Protein AF-A0A519WHY5-F1 (afdb_monomer)

Solvent-accessible surface area (backbone atoms only — not comparable to full-atom values): 8243 Å² total; per-residue (Å²): 132,72,68,84,43,90,42,77,44,45,18,68,59,52,43,53,38,46,75,75,50,40,68,49,65,44,31,28,33,46,56,70,30,66,55,61,67,78,38,79,37,83,49,52,43,45,39,31,35,27,38,35,48,26,42,37,26,44,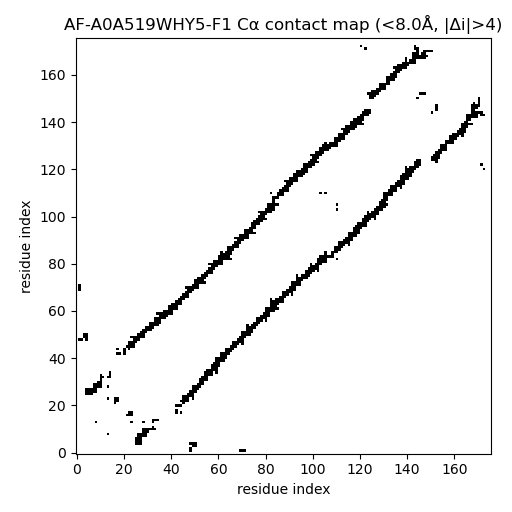39,24,35,27,64,25,38,36,37,42,31,36,26,40,30,51,29,45,37,34,33,42,20,30,26,42,32,9,35,40,41,31,50,28,38,31,64,34,57,34,38,32,30,49,14,36,49,11,50,89,26,46,36,36,40,30,50,27,39,32,59,23,39,38,42,36,52,50,17,36,33,54,17,52,42,38,40,34,46,27,38,24,72,61,14,23,34,76,64,20,87,84,50,62,57,46,63,75,45,80,75,46,74,44,77,59,44,63,52,42,51,39,78,63,80,83,84,125

Nearest PDB structures (foldseek):
  7o7a-assembly1_B  TM=3.658E-01  e=1.143E+00  Pseudopedobacter saltans DSM 12145
  8jle-assembly1_A  TM=3.748E-01  e=1.403E+00  Homo sapiens
  7bz0-assembly1_A  TM=3.668E-01  e=7.610E+00  Vibrio splendidus
  1kcd-assembly1_A  TM=1.705E-01  e=3.714E+00  Chondrostereum purpureum

Radius of gyration: 15.2 Å; Cα contacts (8 Å, |Δi|>4): 563; chains: 1; bounding box: 32×34×44 Å

Mean predicted aligned error: 3.75 Å

pLDDT: mean 94.07, std 9.13, range [39.09, 98.88]

Secondary structure (DSSP, 8-state):
-PPPPSEEEEHHHHHHHHHTT--EESEEEEEEEE---SSEE-S-EEEES-EEEEEE--S-EESS-EEEES-EESSEE-TT-B-TT-EEEES-EE-S-EE-TT-B--TTSPEEEES-EESS-EE-TT-EE-S-EEEES-EETT-BSTT-SSS--EESS--EEES-BS-S--SS----

Structure (mmCIF, N/CA/C/O backbone):
data_AF-A0A519WHY5-F1
#
_entry.id   AF-A0A519WHY5-F1
#
loop_
_atom_site.group_PDB
_atom_site.id
_atom_site.type_symbol
_atom_site.label_atom_id
_atom_site.label_alt_id
_atom_site.label_comp_id
_atom_site.label_asym_id
_atom_site.label_entity_id
_atom_site.label_seq_id
_atom_site.pdbx_PDB_ins_code
_atom_site.Cartn_x
_atom_site.Cartn_y
_atom_site.Cartn_z
_atom_site.occupancy
_atom_site.B_iso_or_equiv
_atom_site.auth_seq_id
_atom_site.auth_comp_id
_atom_site.auth_asym_id
_atom_site.auth_atom_id
_atom_site.pdbx_PDB_model_num
ATOM 1 N N . MET A 1 1 ? 4.937 -14.770 11.404 1.00 55.16 1 MET A N 1
ATOM 2 C CA . MET A 1 1 ? 3.585 -15.183 11.840 1.00 55.16 1 MET A CA 1
ATOM 3 C C . MET A 1 1 ? 2.870 -13.942 12.322 1.00 55.16 1 MET A C 1
ATOM 5 O O . MET A 1 1 ? 3.418 -13.269 13.186 1.00 55.16 1 MET A O 1
ATOM 9 N N . ILE A 1 2 ? 1.707 -13.634 11.752 1.00 70.81 2 ILE A N 1
ATOM 10 C CA . ILE A 1 2 ? 0.851 -12.538 12.223 1.00 70.81 2 ILE A CA 1
ATOM 11 C C . ILE A 1 2 ? 0.221 -12.981 13.548 1.00 70.81 2 ILE A C 1
ATOM 13 O O . ILE A 1 2 ? -0.329 -14.080 13.636 1.00 70.81 2 ILE A O 1
ATOM 17 N N . SER A 1 3 ? 0.362 -12.170 14.596 1.00 78.06 3 SER A N 1
ATOM 18 C CA . SER A 1 3 ? -0.284 -12.418 15.886 1.00 78.06 3 SER A CA 1
ATOM 19 C C . SER A 1 3 ? -1.797 -12.264 15.753 1.00 78.06 3 SER A C 1
ATOM 21 O O . SER A 1 3 ? -2.262 -11.318 15.125 1.00 78.06 3 SER A O 1
ATOM 23 N N . ASN A 1 4 ? -2.569 -13.166 16.362 1.00 80.88 4 ASN A N 1
ATOM 24 C CA . ASN A 1 4 ? -4.023 -13.035 16.388 1.00 80.88 4 ASN A CA 1
ATOM 25 C C . ASN A 1 4 ? -4.412 -11.917 17.378 1.00 80.88 4 ASN A C 1
ATOM 27 O O . ASN A 1 4 ? -4.055 -12.037 18.549 1.00 80.88 4 ASN A O 1
ATOM 31 N N . PRO A 1 5 ? -5.099 -10.846 16.949 1.00 86.25 5 PRO A N 1
ATOM 32 C CA . PRO A 1 5 ? -5.500 -9.769 17.843 1.00 86.25 5 PRO A CA 1
ATOM 33 C C . PRO A 1 5 ? -6.603 -10.213 18.809 1.00 86.25 5 PRO A C 1
ATOM 35 O O . PRO A 1 5 ? -7.550 -10.889 18.401 1.00 86.25 5 PRO A O 1
ATOM 38 N N . ASP A 1 6 ? -6.516 -9.775 20.066 1.00 86.12 6 ASP A N 1
ATOM 39 C CA . ASP A 1 6 ? -7.491 -10.115 21.114 1.00 86.12 6 ASP A CA 1
ATOM 40 C C . ASP A 1 6 ? -8.708 -9.174 21.143 1.00 86.12 6 ASP A C 1
ATOM 42 O O . ASP A 1 6 ? -9.743 -9.503 21.725 1.00 86.12 6 ASP A O 1
ATOM 46 N N . ILE A 1 7 ? -8.602 -7.993 20.525 1.00 96.25 7 ILE A N 1
ATOM 47 C CA . ILE A 1 7 ? -9.649 -6.967 20.543 1.00 96.25 7 ILE A CA 1
ATOM 48 C C . ILE A 1 7 ? -10.311 -6.903 19.174 1.00 96.25 7 ILE A C 1
ATOM 50 O O . ILE A 1 7 ? -9.646 -6.681 18.165 1.00 96.25 7 ILE A O 1
ATOM 54 N N . THR A 1 8 ? -11.632 -7.068 19.147 1.00 98.00 8 THR A N 1
ATOM 55 C CA . THR A 1 8 ? -12.440 -6.907 17.934 1.00 98.00 8 THR A CA 1
ATOM 56 C C . THR A 1 8 ? -13.172 -5.572 17.970 1.00 98.00 8 THR A C 1
ATOM 58 O O . THR A 1 8 ? -13.809 -5.251 18.974 1.00 98.00 8 THR A O 1
ATOM 61 N N . ILE A 1 9 ? -13.078 -4.804 16.887 1.00 98.50 9 ILE A N 1
ATOM 62 C CA . ILE A 1 9 ? -13.800 -3.546 16.684 1.00 98.50 9 ILE A CA 1
ATOM 63 C C . ILE A 1 9 ? -14.516 -3.566 15.336 1.00 98.50 9 ILE A C 1
ATOM 65 O O . ILE A 1 9 ? -14.131 -4.275 14.407 1.00 98.50 9 ILE A O 1
ATOM 69 N N . THR A 1 10 ? -15.559 -2.756 15.223 1.00 98.56 10 THR A N 1
ATOM 70 C CA . THR A 1 10 ? -16.237 -2.526 13.944 1.00 98.56 10 THR A CA 1
ATOM 71 C C . THR A 1 10 ? -15.420 -1.586 13.058 1.00 98.56 10 THR A C 1
ATOM 73 O O . THR A 1 10 ? -14.672 -0.740 13.553 1.00 98.56 10 THR A O 1
ATOM 76 N N . ALA A 1 11 ? -15.624 -1.667 11.745 1.00 98.25 11 ALA A N 1
ATOM 77 C CA . ALA A 1 11 ? -15.071 -0.711 10.790 1.00 98.25 11 ALA A CA 1
ATOM 78 C C . ALA A 1 11 ? -15.424 0.751 11.121 1.00 98.25 11 ALA A C 1
ATOM 80 O O . ALA A 1 11 ? -14.589 1.632 10.945 1.00 98.25 11 ALA A O 1
ATOM 81 N N . TYR A 1 12 ? -16.618 1.006 11.669 1.00 97.81 12 TYR A N 1
ATOM 82 C CA . TYR A 1 12 ? -17.022 2.342 12.120 1.00 97.81 12 TYR A CA 1
ATOM 83 C C . TYR A 1 12 ? -16.100 2.872 13.229 1.00 97.81 12 TYR A C 1
ATOM 85 O O . TYR A 1 12 ? -15.555 3.963 13.111 1.00 97.81 12 TYR A O 1
ATOM 93 N N . GLN A 1 13 ? -15.850 2.069 14.268 1.00 98.50 13 GLN A N 1
ATOM 94 C CA . GLN A 1 13 ? -14.934 2.443 15.353 1.00 98.50 13 GLN A CA 1
ATOM 95 C C . GLN A 1 13 ? -13.495 2.606 14.850 1.00 98.50 13 GLN A C 1
ATOM 97 O O . GLN A 1 13 ? -12.787 3.517 15.270 1.00 98.50 13 GLN A O 1
ATOM 102 N N . ALA A 1 14 ? -13.057 1.736 13.935 1.00 98.50 14 ALA A N 1
ATOM 103 C CA . ALA A 1 14 ? -11.742 1.856 13.317 1.00 98.50 14 ALA A CA 1
ATOM 104 C C . ALA A 1 14 ? -11.605 3.165 12.519 1.00 98.50 14 ALA A C 1
ATOM 106 O O . ALA A 1 14 ? -10.573 3.833 12.592 1.00 98.50 14 ALA A O 1
ATOM 107 N N . LYS A 1 15 ? -12.659 3.560 11.799 1.00 97.38 15 LYS A N 1
ATOM 108 C CA . LYS A 1 15 ? -12.709 4.818 11.056 1.00 97.38 15 LYS A CA 1
ATOM 109 C C . LYS A 1 15 ? -12.667 6.030 11.984 1.00 97.38 15 LYS A C 1
ATOM 111 O O . LYS A 1 15 ? -11.891 6.934 11.704 1.00 97.38 15 LYS A O 1
ATOM 116 N N . GLU A 1 16 ? -13.406 6.023 13.097 1.00 97.75 16 GLU A N 1
ATOM 117 C CA . GLU A 1 16 ? -13.336 7.093 14.108 1.00 97.75 16 GLU A CA 1
ATOM 118 C C . GLU A 1 16 ? -11.904 7.274 14.642 1.00 97.75 16 GLU A C 1
ATOM 120 O O . GLU A 1 16 ? -11.406 8.395 14.708 1.00 97.75 16 GLU A O 1
ATOM 125 N N . ILE A 1 17 ? -11.195 6.174 14.928 1.00 98.31 17 ILE A N 1
ATOM 126 C CA . ILE A 1 17 ? -9.793 6.227 15.375 1.00 98.31 17 ILE A CA 1
ATOM 127 C C . ILE A 1 17 ? -8.899 6.898 14.320 1.00 98.31 17 ILE A C 1
ATOM 129 O O . ILE A 1 17 ? -8.109 7.779 14.662 1.00 98.31 17 ILE A O 1
ATOM 133 N N . LEU A 1 18 ? -9.021 6.506 13.047 1.00 97.38 18 LEU A N 1
ATOM 134 C CA . LEU A 1 18 ? -8.239 7.104 11.958 1.00 97.38 18 LEU A CA 1
ATOM 135 C C . LEU A 1 18 ? -8.614 8.573 11.712 1.00 97.38 18 LEU A C 1
ATOM 137 O O . LEU A 1 18 ? -7.734 9.398 11.454 1.00 97.38 18 LEU A O 1
ATOM 141 N N . ASP A 1 19 ? -9.897 8.919 11.822 1.00 95.31 19 ASP A N 1
ATOM 142 C CA . ASP A 1 19 ? -10.388 10.292 11.686 1.00 95.31 19 ASP A CA 1
ATOM 143 C C . ASP A 1 19 ? -9.837 11.208 12.781 1.00 95.31 19 ASP A C 1
ATOM 145 O O . ASP A 1 19 ? -9.527 12.367 12.495 1.00 95.31 19 ASP A O 1
ATOM 149 N N . ASP A 1 20 ? -9.602 10.684 13.981 1.00 96.69 20 ASP A N 1
ATOM 150 C CA . ASP A 1 20 ? -8.927 11.391 15.073 1.00 96.69 20 ASP A CA 1
ATOM 151 C C . ASP A 1 20 ? -7.389 11.399 14.931 1.00 96.69 20 ASP A C 1
ATOM 153 O O . ASP A 1 20 ? -6.681 12.017 15.729 1.00 96.69 20 ASP A O 1
ATOM 157 N N . GLY A 1 21 ? -6.849 10.755 13.889 1.00 96.31 21 GLY A N 1
ATOM 158 C CA . GLY A 1 21 ? -5.410 10.623 13.639 1.00 96.31 21 GLY A CA 1
ATOM 159 C C . GLY A 1 21 ? -4.719 9.583 14.522 1.00 96.31 21 GLY A C 1
ATOM 160 O O . GLY A 1 21 ? -3.491 9.583 14.626 1.00 96.31 21 GLY A O 1
ATOM 161 N N . GLY A 1 22 ? -5.494 8.724 15.184 1.00 98.12 22 GLY A N 1
ATOM 162 C CA . GLY A 1 22 ? -4.995 7.612 15.977 1.00 98.12 22 GLY A CA 1
ATOM 163 C C . GLY A 1 22 ? -4.581 6.417 15.108 1.00 98.12 22 GLY A C 1
ATOM 164 O O . GLY A 1 22 ? -5.089 6.241 14.000 1.00 98.12 22 GLY A O 1
ATOM 165 N N . PRO A 1 23 ? -3.662 5.566 15.595 1.00 98.44 23 PRO A N 1
ATOM 166 C CA . PRO A 1 23 ? -3.259 4.362 14.884 1.00 98.44 23 PRO A CA 1
ATOM 167 C C . PRO A 1 23 ? -4.199 3.181 15.177 1.00 98.44 23 PRO A C 1
ATOM 169 O O . PRO A 1 23 ? -4.748 3.052 16.274 1.00 98.44 23 PRO A O 1
ATOM 172 N N . LEU A 1 24 ? -4.319 2.261 14.220 1.00 98.44 24 LEU A N 1
ATOM 173 C CA . LEU A 1 24 ? -4.995 0.975 14.394 1.00 98.44 24 LEU A CA 1
ATOM 174 C C . LEU A 1 24 ? -3.953 -0.098 14.710 1.00 98.44 24 LEU A C 1
ATOM 176 O O . LEU A 1 24 ? -3.235 -0.538 13.816 1.00 98.44 24 LEU A O 1
ATOM 180 N N . ILE A 1 25 ? -3.856 -0.506 15.978 1.00 97.69 25 ILE A N 1
ATOM 181 C CA . ILE A 1 25 ? -2.831 -1.448 16.446 1.00 97.69 25 ILE A CA 1
ATOM 182 C C . ILE A 1 25 ? -3.479 -2.585 17.233 1.00 97.69 25 ILE A C 1
ATOM 184 O O . ILE A 1 25 ? -4.199 -2.327 18.196 1.00 97.69 25 ILE A O 1
ATOM 188 N N . ASN A 1 26 ? -3.159 -3.832 16.875 1.00 97.56 26 ASN A N 1
ATOM 189 C CA . ASN A 1 26 ? -3.644 -5.042 17.553 1.00 97.56 26 ASN A CA 1
ATOM 190 C C . ASN A 1 26 ? -5.180 -5.169 17.560 1.00 97.56 26 ASN A C 1
ATOM 192 O O . ASN A 1 26 ? -5.773 -5.555 18.573 1.00 97.56 26 ASN A O 1
ATOM 196 N N . TYR A 1 27 ? -5.824 -4.893 16.421 1.00 98.06 27 TYR A N 1
ATOM 197 C CA . TYR A 1 27 ? -7.269 -5.058 16.251 1.00 98.06 27 TYR A CA 1
ATOM 198 C C . TYR A 1 27 ? -7.633 -6.136 15.232 1.00 98.06 27 TYR A C 1
ATOM 200 O O . TYR A 1 27 ? -7.020 -6.271 14.173 1.00 98.06 27 TYR A O 1
ATOM 208 N N . ARG A 1 28 ? -8.713 -6.858 15.521 1.00 98.50 28 ARG A N 1
ATOM 209 C CA . ARG A 1 28 ? -9.547 -7.501 14.509 1.00 98.50 28 ARG A CA 1
ATOM 210 C C . ARG A 1 28 ? -10.623 -6.502 14.096 1.00 98.50 28 ARG A C 1
ATOM 212 O O . ARG A 1 28 ? -11.391 -6.057 14.943 1.00 98.50 28 ARG A O 1
ATOM 219 N N . ILE A 1 29 ? -10.670 -6.147 12.820 1.00 98.56 29 ILE A N 1
ATOM 220 C CA . ILE A 1 29 ? -11.613 -5.164 12.284 1.00 98.56 29 ILE A CA 1
ATOM 221 C C . ILE A 1 29 ? -12.651 -5.900 11.441 1.00 98.56 29 ILE A C 1
ATOM 223 O O . ILE A 1 29 ? -12.307 -6.514 10.429 1.00 98.56 29 ILE A O 1
ATOM 227 N N . GLU A 1 30 ? -13.904 -5.849 11.887 1.00 98.31 30 GLU A N 1
ATOM 228 C CA . GLU A 1 30 ? -15.049 -6.464 11.208 1.00 98.31 30 GLU A CA 1
ATOM 229 C C . GLU A 1 30 ? -15.795 -5.444 10.340 1.00 98.31 30 GLU A C 1
ATOM 231 O O . GLU A 1 30 ? -16.041 -4.304 10.756 1.00 98.31 30 GLU A O 1
ATOM 236 N N . GLY A 1 31 ? -16.190 -5.871 9.142 1.00 98.06 31 GLY A N 1
ATOM 237 C CA . GLY A 1 31 ? -16.827 -5.033 8.128 1.00 98.06 31 GLY A CA 1
ATOM 238 C C . GLY A 1 31 ? -15.854 -4.329 7.171 1.00 98.06 31 GLY A C 1
ATOM 239 O O . GLY A 1 31 ? -14.674 -4.662 7.083 1.00 98.06 31 GLY A O 1
ATOM 240 N N . SER A 1 32 ? -16.394 -3.359 6.423 1.00 97.75 32 SER A N 1
ATOM 241 C CA . SER A 1 32 ? -15.679 -2.568 5.408 1.00 97.75 32 SER A CA 1
ATOM 242 C C . SER A 1 32 ? -15.154 -1.274 6.016 1.00 97.75 32 SER A C 1
ATOM 244 O O . SER A 1 32 ? -15.935 -0.363 6.294 1.00 97.75 32 SER A O 1
ATOM 246 N N . LEU A 1 33 ? -13.844 -1.211 6.269 1.00 97.81 33 LEU A N 1
ATOM 247 C CA . LEU A 1 33 ? -13.156 0.014 6.662 1.00 97.81 33 LEU A CA 1
ATOM 248 C C . LEU A 1 33 ? -12.853 0.826 5.406 1.00 97.81 33 LEU A C 1
ATOM 250 O O . LEU A 1 33 ? -11.941 0.498 4.651 1.00 97.81 33 LEU A O 1
ATOM 254 N N . GLU A 1 34 ? -13.627 1.886 5.210 1.00 95.31 34 GLU A N 1
ATOM 255 C CA . GLU A 1 34 ? -13.520 2.769 4.053 1.00 95.31 34 GLU A CA 1
ATOM 256 C C . GLU A 1 34 ? -12.836 4.071 4.474 1.00 95.31 34 GLU A C 1
ATOM 258 O O . GLU A 1 34 ? -13.346 4.837 5.301 1.00 95.31 34 GLU A O 1
ATOM 263 N N . ILE A 1 35 ? -11.651 4.309 3.922 1.00 93.25 35 ILE A N 1
ATOM 264 C CA . ILE A 1 35 ? -10.965 5.594 3.965 1.00 93.25 35 ILE A CA 1
ATOM 265 C C . ILE A 1 35 ? -11.253 6.246 2.619 1.00 93.25 35 ILE A C 1
ATOM 267 O O . ILE A 1 35 ? -10.411 6.230 1.732 1.00 93.25 35 ILE A O 1
ATOM 271 N N . ASP A 1 36 ? -12.468 6.769 2.478 1.00 78.50 36 ASP A N 1
ATOM 272 C CA . ASP A 1 36 ? -12.955 7.407 1.258 1.00 78.50 36 ASP A CA 1
ATOM 273 C C . ASP A 1 36 ? -13.315 8.857 1.578 1.00 78.50 36 ASP A C 1
ATOM 275 O O . ASP A 1 36 ? -14.057 9.136 2.527 1.00 78.50 36 ASP A O 1
ATOM 279 N N . SER A 1 37 ? -12.786 9.802 0.803 1.00 62.97 37 SER A N 1
ATOM 280 C CA . SER A 1 37 ? -13.111 11.217 1.008 1.00 62.97 37 SER A CA 1
ATOM 281 C C . SER A 1 37 ? -13.221 12.053 -0.266 1.00 62.97 37 SER A C 1
ATOM 283 O O . SER A 1 37 ? -13.659 13.200 -0.179 1.00 62.97 37 SER A O 1
ATOM 285 N N . GLY A 1 38 ? -12.878 11.522 -1.450 1.00 68.75 38 GLY A N 1
ATOM 286 C CA . GLY A 1 38 ? -12.876 12.307 -2.695 1.00 68.75 38 GLY A CA 1
ATOM 287 C C . GLY A 1 38 ? -12.024 13.582 -2.595 1.00 68.75 38 GLY A C 1
ATOM 288 O O . GLY A 1 38 ? -12.247 14.539 -3.337 1.00 68.75 38 GLY A O 1
ATOM 289 N N . CYS A 1 39 ? -11.118 13.630 -1.616 1.00 77.25 39 CYS A N 1
ATOM 290 C CA . CYS A 1 39 ? -10.354 14.796 -1.207 1.00 77.25 39 CYS A CA 1
ATOM 291 C C . CYS A 1 39 ? -9.053 14.369 -0.513 1.00 77.25 39 CYS A C 1
ATOM 293 O O . CYS A 1 39 ? -8.776 13.178 -0.343 1.00 77.25 39 CYS A O 1
ATOM 295 N N . ASP A 1 40 ? -8.266 15.360 -0.110 1.00 92.25 40 ASP A N 1
ATOM 296 C CA . ASP A 1 40 ? -7.011 15.167 0.604 1.00 92.25 40 ASP A CA 1
ATOM 297 C C . ASP A 1 40 ? -7.208 14.542 1.992 1.00 92.25 40 ASP A C 1
ATOM 299 O O . ASP A 1 40 ? -8.005 15.006 2.813 1.00 92.25 40 ASP A O 1
ATOM 303 N N . TRP A 1 41 ? -6.426 13.500 2.275 1.00 95.19 41 TRP A N 1
ATOM 304 C CA . TRP A 1 41 ? -6.276 12.913 3.598 1.00 95.19 41 TRP A CA 1
ATOM 305 C C . TRP A 1 41 ? -4.981 13.411 4.246 1.00 95.19 41 TRP A C 1
ATOM 307 O O . TRP A 1 41 ? -3.870 13.003 3.905 1.00 95.19 41 TRP A O 1
ATOM 317 N N . GLU A 1 42 ? -5.140 14.301 5.222 1.00 95.25 42 GLU A N 1
ATOM 318 C CA . GLU A 1 42 ? -4.045 15.071 5.828 1.00 95.25 42 GLU A CA 1
ATOM 319 C C . GLU A 1 42 ? -3.423 14.425 7.078 1.00 95.25 42 GLU A C 1
ATOM 321 O O . GLU A 1 42 ? -2.567 15.024 7.736 1.00 95.25 42 GLU A O 1
ATOM 326 N N . LYS A 1 43 ? -3.855 13.213 7.445 1.00 95.94 43 LYS A N 1
ATOM 327 C CA . LYS A 1 43 ? -3.392 12.509 8.652 1.00 95.94 43 LYS A CA 1
ATOM 328 C C . LYS A 1 43 ? -2.531 11.302 8.298 1.00 95.94 43 LYS A C 1
ATOM 330 O O . LYS A 1 43 ? -2.714 10.679 7.259 1.00 95.94 43 LYS A O 1
ATOM 335 N N . VAL A 1 44 ? -1.600 10.949 9.182 1.00 97.31 44 VAL A N 1
ATOM 336 C CA . VAL A 1 44 ? -0.851 9.689 9.059 1.00 97.31 44 VAL A CA 1
ATOM 337 C C . VAL A 1 44 ? -1.822 8.522 9.221 1.00 97.31 44 VAL A C 1
ATOM 339 O O . VAL A 1 44 ? -2.643 8.532 10.136 1.00 97.31 44 VAL A O 1
ATOM 342 N N . VAL A 1 45 ? -1.700 7.514 8.361 1.00 98.25 45 VAL A N 1
ATOM 343 C CA . VAL A 1 45 ? -2.410 6.240 8.512 1.00 98.25 45 VAL A CA 1
ATOM 344 C C . VAL A 1 45 ? -1.400 5.195 8.957 1.00 98.25 45 VAL A C 1
ATOM 346 O O . VAL A 1 45 ? -0.474 4.866 8.217 1.00 98.25 45 VAL A O 1
ATOM 349 N N . LEU A 1 46 ? -1.576 4.675 10.170 1.00 98.69 46 LEU A N 1
ATOM 350 C CA . LEU A 1 46 ? -0.781 3.574 10.705 1.00 98.69 46 LEU A CA 1
ATOM 351 C C . LEU A 1 46 ? -1.709 2.427 11.093 1.00 98.69 46 LEU A C 1
ATOM 353 O O . LEU A 1 46 ? -2.547 2.574 11.983 1.00 98.69 46 LEU A O 1
ATOM 357 N N . ILE A 1 47 ? -1.528 1.293 10.425 1.00 98.62 47 ILE A N 1
ATOM 358 C CA . ILE A 1 47 ? -2.259 0.053 10.653 1.00 98.62 47 ILE A CA 1
ATOM 359 C C . ILE A 1 47 ? -1.229 -1.048 10.907 1.00 98.62 47 ILE A C 1
ATOM 361 O O . ILE A 1 47 ? -0.453 -1.388 10.015 1.00 98.62 47 ILE A O 1
ATOM 365 N N . GLU A 1 48 ? -1.202 -1.602 12.115 1.00 98.50 48 GLU A N 1
ATOM 366 C CA . GLU A 1 48 ? -0.174 -2.560 12.522 1.00 98.50 48 GLU A CA 1
ATOM 367 C C . GLU A 1 48 ? -0.740 -3.737 13.323 1.00 98.50 48 GLU A C 1
ATOM 369 O O . GLU A 1 48 ? -1.538 -3.558 14.242 1.00 98.50 48 GLU A O 1
ATOM 374 N N . ASN A 1 49 ? -0.275 -4.952 13.015 1.00 98.06 49 ASN A N 1
ATOM 375 C CA . ASN A 1 49 ? -0.663 -6.185 13.712 1.00 98.06 49 ASN A CA 1
ATOM 376 C C . ASN A 1 49 ? -2.192 -6.385 13.735 1.00 98.06 49 ASN A C 1
ATOM 378 O O . ASN A 1 49 ? -2.766 -6.777 14.753 1.00 98.06 49 ASN A O 1
ATOM 382 N N . CYS A 1 50 ? -2.862 -6.077 12.622 1.00 98.31 50 CYS A N 1
ATOM 383 C CA . CYS A 1 50 ? -4.315 -6.154 12.503 1.00 98.31 50 CYS A CA 1
ATOM 384 C C . CYS A 1 50 ? -4.762 -7.319 11.612 1.00 98.31 50 CYS A C 1
ATOM 386 O O . CYS A 1 50 ? -4.068 -7.720 10.677 1.00 98.31 50 CYS A O 1
ATOM 388 N N . ILE A 1 51 ? -5.968 -7.824 11.868 1.00 98.50 51 ILE A N 1
ATOM 389 C CA . ILE A 1 51 ? -6.703 -8.673 10.922 1.00 98.50 51 ILE A CA 1
ATOM 390 C C . ILE A 1 51 ? -7.898 -7.867 10.439 1.00 98.50 51 ILE A C 1
ATOM 392 O O . ILE A 1 51 ? -8.729 -7.469 11.253 1.00 98.50 51 ILE A O 1
ATOM 396 N N . ILE A 1 52 ? -7.984 -7.626 9.136 1.00 98.56 52 ILE A N 1
ATOM 397 C CA . ILE A 1 52 ? -8.968 -6.719 8.545 1.00 98.56 52 ILE A CA 1
ATOM 398 C C . ILE A 1 52 ? -9.814 -7.492 7.548 1.00 98.56 52 ILE A C 1
ATOM 400 O O . ILE A 1 52 ? -9.289 -8.167 6.663 1.00 98.56 52 ILE A O 1
ATOM 404 N N . GLU A 1 53 ? -11.131 -7.417 7.714 1.00 98.38 53 GLU A N 1
ATOM 405 C CA . GLU A 1 53 ? -12.060 -8.074 6.802 1.00 98.38 53 GLU A CA 1
ATOM 406 C C . GLU A 1 53 ? -12.091 -7.404 5.428 1.00 98.38 53 GLU A C 1
ATOM 408 O O . GLU A 1 53 ? -11.960 -8.097 4.425 1.00 98.38 53 GLU A O 1
ATOM 413 N N . ASN A 1 54 ? -12.219 -6.078 5.368 1.00 98.19 54 ASN A N 1
ATOM 414 C CA . ASN A 1 54 ? -12.151 -5.342 4.112 1.00 98.19 54 ASN A CA 1
ATOM 415 C C . ASN A 1 54 ? -11.585 -3.929 4.344 1.00 98.19 54 ASN A C 1
ATOM 417 O O . ASN A 1 54 ? -12.104 -3.198 5.190 1.00 98.19 54 ASN A O 1
ATOM 421 N N . LEU A 1 55 ? -10.513 -3.566 3.633 1.00 98.06 55 LEU A N 1
ATOM 422 C CA . LEU A 1 55 ? -9.920 -2.222 3.644 1.00 98.06 55 LEU A CA 1
ATOM 423 C C . LEU A 1 55 ? -10.064 -1.572 2.268 1.00 98.06 55 LEU A C 1
ATOM 425 O O . LEU A 1 55 ? -9.429 -2.011 1.312 1.00 98.06 55 LEU A O 1
ATOM 429 N N . LYS A 1 56 ? -10.823 -0.482 2.172 1.00 96.19 56 LYS A N 1
ATOM 430 C CA . LYS A 1 56 ? -10.962 0.273 0.924 1.00 96.19 56 LYS A CA 1
ATOM 431 C C . LYS A 1 56 ? -10.458 1.689 1.096 1.00 96.19 56 LYS A C 1
ATOM 433 O O . LYS A 1 56 ? -10.854 2.386 2.024 1.00 96.19 56 LYS A O 1
ATOM 438 N N . CYS A 1 57 ? -9.605 2.092 0.173 1.00 95.06 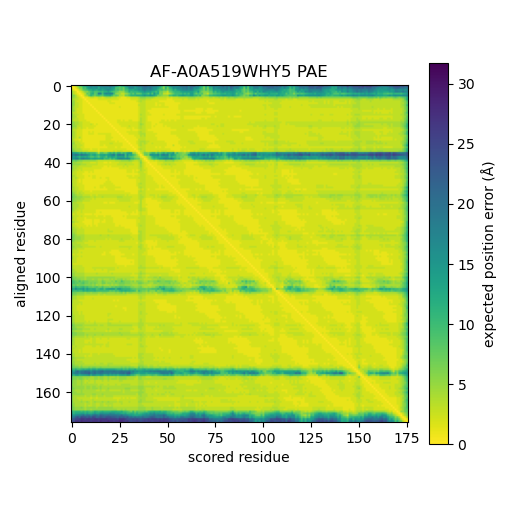57 CYS A N 1
ATOM 439 C CA . CYS A 1 57 ? -9.180 3.461 -0.023 1.00 95.06 57 CYS A CA 1
ATOM 440 C C . CYS A 1 57 ? -9.460 3.797 -1.486 1.00 95.06 57 CYS A C 1
ATOM 442 O O . CYS A 1 57 ? -8.709 3.395 -2.379 1.00 95.06 57 CYS A O 1
ATOM 444 N N . VAL A 1 58 ? -10.568 4.477 -1.747 1.00 92.00 58 VAL A N 1
ATOM 445 C CA . VAL A 1 58 ? -11.014 4.797 -3.101 1.00 92.00 58 VAL A CA 1
ATOM 446 C C . VAL A 1 58 ? -11.082 6.307 -3.273 1.00 92.00 58 VAL A C 1
ATOM 448 O O . VAL A 1 58 ? -11.748 7.008 -2.514 1.00 92.00 58 VAL A O 1
ATOM 451 N N . MET A 1 59 ? -10.404 6.819 -4.306 1.00 93.25 59 MET A N 1
ATOM 452 C CA . MET A 1 59 ? -10.361 8.257 -4.614 1.00 93.25 59 MET A CA 1
ATOM 453 C C . MET A 1 59 ? -9.847 9.111 -3.437 1.00 93.25 59 MET A C 1
ATOM 455 O O . MET A 1 59 ? -10.481 10.099 -3.052 1.00 93.25 59 MET A O 1
ATOM 459 N N . VAL A 1 60 ? -8.705 8.728 -2.854 1.00 94.25 60 VAL A N 1
ATOM 460 C CA . VAL A 1 60 ? -8.093 9.437 -1.715 1.00 94.25 60 VAL A CA 1
ATOM 461 C C . VAL A 1 60 ? -6.664 9.862 -2.001 1.00 94.25 60 VAL A C 1
ATOM 463 O O . VAL A 1 60 ? -5.857 9.106 -2.533 1.00 94.25 60 VAL A O 1
ATOM 466 N N . TYR A 1 61 ? -6.340 11.084 -1.590 1.00 95.00 61 TYR A N 1
ATOM 467 C CA . TYR A 1 61 ? -5.026 11.685 -1.770 1.00 95.00 61 TYR A CA 1
ATOM 468 C C . TYR A 1 61 ? -4.328 11.749 -0.413 1.00 95.00 61 TYR A C 1
ATOM 470 O O . TYR A 1 61 ? -4.562 12.654 0.384 1.00 95.00 61 TYR A O 1
ATOM 478 N N . PHE A 1 62 ? -3.493 10.761 -0.109 1.00 96.56 62 PHE A N 1
ATOM 479 C CA . PHE A 1 62 ? -2.766 10.684 1.152 1.00 96.56 62 PHE A CA 1
ATOM 4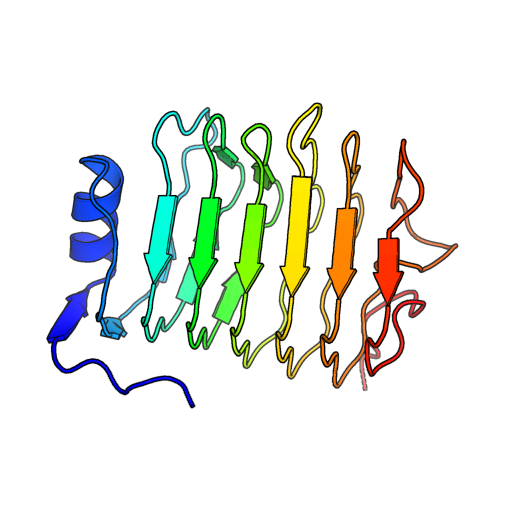80 C C . PHE A 1 62 ? -1.591 11.662 1.160 1.00 96.56 62 PHE A C 1
ATOM 482 O O . PHE A 1 62 ? -0.505 11.371 0.656 1.00 96.56 62 PHE A O 1
ATOM 489 N N . GLN A 1 63 ? -1.800 12.821 1.784 1.00 95.75 63 GLN A N 1
ATOM 490 C CA . GLN A 1 63 ? -0.790 13.876 1.926 1.00 95.75 63 GLN A CA 1
ATOM 491 C C . GLN A 1 63 ? 0.276 13.532 2.979 1.00 95.75 63 GLN A C 1
ATOM 493 O O . GLN A 1 63 ? 1.340 14.156 3.043 1.00 95.75 63 GLN A O 1
ATOM 498 N N . LYS A 1 64 ? -0.003 12.538 3.832 1.00 96.25 64 LYS A N 1
ATOM 499 C CA . LYS A 1 64 ? 0.913 11.970 4.832 1.00 96.25 64 LYS A CA 1
ATOM 500 C C . LYS A 1 64 ? 1.104 10.477 4.594 1.00 96.25 64 LYS A C 1
ATOM 502 O O . LYS A 1 64 ? 0.382 9.865 3.816 1.00 96.25 64 LYS A O 1
ATOM 507 N N . SER A 1 65 ? 2.094 9.902 5.269 1.00 97.06 65 SER A N 1
ATOM 508 C CA . SER A 1 65 ? 2.474 8.507 5.068 1.00 97.06 65 SER A CA 1
ATOM 509 C C . SER A 1 65 ? 1.353 7.538 5.435 1.00 97.06 65 SER A C 1
ATOM 511 O O . SER A 1 65 ? 0.726 7.667 6.493 1.00 97.06 65 SER A O 1
ATOM 513 N N . VAL A 1 66 ? 1.190 6.520 4.593 1.00 98.31 66 VAL A N 1
ATOM 514 C CA . VAL A 1 66 ? 0.355 5.346 4.853 1.00 98.31 66 VAL A CA 1
ATOM 515 C C . VAL A 1 66 ? 1.260 4.162 5.157 1.00 98.31 66 VAL A C 1
ATOM 517 O O . VAL A 1 66 ? 2.216 3.882 4.434 1.00 98.31 66 VAL A O 1
ATOM 520 N N . THR A 1 67 ? 1.000 3.469 6.257 1.00 98.75 67 THR A N 1
ATOM 521 C CA . THR A 1 67 ? 1.790 2.320 6.697 1.00 98.75 67 THR A CA 1
ATOM 522 C C . THR A 1 67 ? 0.869 1.193 7.136 1.00 98.75 67 THR A C 1
ATOM 524 O O . THR A 1 67 ? 0.073 1.363 8.058 1.00 98.75 67 THR A O 1
ATOM 527 N N . VAL A 1 68 ? 1.011 0.038 6.488 1.00 98.81 68 VAL A N 1
ATOM 528 C CA . VAL A 1 68 ? 0.312 -1.210 6.805 1.00 98.81 68 VAL A CA 1
ATOM 529 C C . VAL A 1 68 ? 1.367 -2.276 7.091 1.00 98.81 68 VAL A C 1
ATOM 531 O O . VAL A 1 68 ? 2.156 -2.619 6.208 1.00 98.81 68 VAL A O 1
ATOM 534 N N . LYS A 1 69 ? 1.437 -2.764 8.333 1.00 98.69 69 LYS A N 1
ATOM 535 C CA . LYS A 1 69 ? 2.499 -3.680 8.775 1.00 98.69 69 LYS A CA 1
ATOM 536 C C . LYS A 1 69 ? 1.974 -4.878 9.540 1.00 98.69 69 LYS A C 1
ATOM 538 O O . LYS A 1 69 ? 1.168 -4.728 10.452 1.00 98.69 69 LYS A O 1
ATOM 543 N N . ASN A 1 70 ? 2.517 -6.056 9.239 1.00 98.44 70 ASN A N 1
ATOM 544 C CA . ASN A 1 70 ? 2.188 -7.301 9.939 1.00 98.44 70 ASN A CA 1
ATOM 545 C C . ASN A 1 70 ? 0.669 -7.576 9.958 1.00 98.44 70 ASN A C 1
ATOM 547 O O . ASN A 1 70 ? 0.130 -8.048 10.961 1.00 98.44 70 ASN A O 1
ATOM 551 N N . CYS A 1 71 ? -0.031 -7.228 8.878 1.00 98.62 71 CYS A N 1
ATOM 552 C CA . CYS A 1 71 ? -1.485 -7.316 8.797 1.00 98.62 71 CYS A CA 1
ATOM 553 C C . CYS A 1 71 ? -1.937 -8.487 7.928 1.00 98.62 71 CYS A C 1
ATOM 555 O O . CYS A 1 71 ? -1.278 -8.857 6.958 1.00 98.62 71 CYS A O 1
ATOM 557 N N . HIS A 1 72 ? -3.100 -9.045 8.251 1.00 98.62 72 HIS A N 1
ATOM 558 C CA . HIS A 1 72 ? -3.806 -9.995 7.393 1.00 98.62 72 HIS A CA 1
ATOM 559 C C . HIS A 1 72 ? -5.064 -9.316 6.862 1.00 98.62 72 HIS A C 1
ATOM 561 O O . HIS A 1 72 ? -5.968 -9.000 7.635 1.00 98.62 72 HIS A O 1
ATOM 567 N N . LEU A 1 73 ? -5.101 -9.063 5.558 1.00 98.56 73 LEU A N 1
ATOM 568 C CA . LEU A 1 73 ? -6.210 -8.423 4.870 1.00 98.56 73 LEU A CA 1
ATOM 569 C C . LEU A 1 73 ? -6.949 -9.477 4.049 1.00 98.56 73 LEU A C 1
ATOM 571 O O . LEU A 1 73 ? -6.382 -10.063 3.126 1.00 98.56 73 LEU A O 1
ATOM 575 N N . LYS A 1 74 ? -8.215 -9.725 4.390 1.00 98.44 74 LYS A N 1
ATOM 576 C CA . LYS A 1 74 ? -9.032 -10.680 3.630 1.00 98.44 74 LYS A CA 1
ATOM 577 C C . LYS A 1 74 ? -9.453 -10.107 2.279 1.00 98.44 74 LYS A C 1
ATOM 579 O O . LYS A 1 74 ? -9.506 -10.834 1.295 1.00 98.44 74 LYS A O 1
ATOM 584 N N . ASP A 1 75 ? -9.733 -8.810 2.238 1.00 98.25 75 ASP A N 1
ATOM 585 C CA . ASP A 1 75 ? -10.031 -8.051 1.027 1.00 98.25 75 ASP A CA 1
ATOM 586 C C . ASP A 1 75 ? -9.452 -6.634 1.152 1.00 98.25 75 ASP A C 1
ATOM 588 O O . ASP A 1 75 ? -9.422 -6.067 2.253 1.00 98.25 75 ASP A O 1
ATOM 592 N N . ALA A 1 76 ? -8.957 -6.074 0.048 1.00 97.75 76 ALA A N 1
ATOM 593 C CA . ALA A 1 76 ? -8.421 -4.719 0.029 1.00 97.75 76 ALA A CA 1
ATOM 594 C C . ALA A 1 76 ? -8.446 -4.074 -1.364 1.00 97.75 76 ALA A C 1
ATOM 596 O O . ALA A 1 76 ? -8.191 -4.725 -2.375 1.00 97.75 76 ALA A O 1
ATOM 597 N N . ALA A 1 77 ? -8.678 -2.762 -1.408 1.00 96.50 77 ALA A N 1
ATOM 598 C CA . ALA A 1 77 ? -8.624 -1.967 -2.631 1.00 96.50 77 ALA A CA 1
ATOM 599 C C . ALA A 1 77 ? -8.052 -0.569 -2.365 1.00 96.50 77 ALA A C 1
ATOM 601 O O . ALA A 1 77 ? -8.417 0.084 -1.392 1.00 96.50 77 ALA A O 1
ATOM 602 N N . PHE A 1 78 ? -7.194 -0.101 -3.268 1.00 96.12 78 PHE A N 1
ATOM 603 C CA . PHE A 1 78 ? -6.534 1.208 -3.255 1.00 96.12 78 PHE A CA 1
ATOM 604 C C . PHE A 1 78 ? -6.728 1.960 -4.589 1.00 96.12 78 PHE A C 1
ATOM 606 O O . PHE A 1 78 ? -5.871 2.738 -5.010 1.00 96.12 78 PHE A O 1
ATOM 613 N N . SER A 1 79 ? -7.834 1.715 -5.295 1.00 93.62 79 SER A N 1
ATOM 614 C CA . SER A 1 79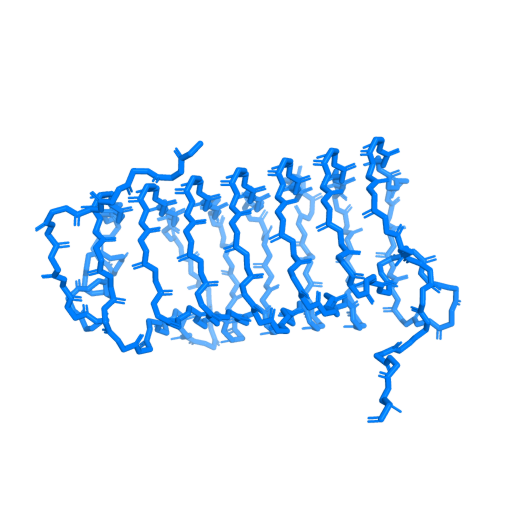 ? -8.094 2.304 -6.615 1.00 93.62 79 SER A CA 1
ATOM 615 C C . SER A 1 79 ? -8.251 3.827 -6.547 1.00 93.62 79 SER A C 1
ATOM 617 O O . SER A 1 79 ? -8.946 4.344 -5.673 1.00 93.62 79 SER A O 1
ATOM 619 N N . PHE A 1 80 ? -7.670 4.552 -7.500 1.00 93.81 80 PHE A N 1
ATOM 620 C CA . PHE A 1 80 ? -7.651 6.017 -7.549 1.00 93.81 80 PHE A CA 1
ATOM 621 C C . PHE A 1 80 ? -7.038 6.662 -6.293 1.00 93.81 80 PHE A C 1
ATOM 623 O O . PHE A 1 80 ? -7.381 7.793 -5.954 1.00 93.81 80 PHE A O 1
ATOM 630 N N . SER A 1 81 ? -6.166 5.943 -5.575 1.00 94.94 81 SER A N 1
ATOM 631 C CA . SER A 1 81 ? -5.495 6.466 -4.382 1.00 94.94 81 SER A CA 1
ATOM 632 C C . SER A 1 81 ? -4.088 6.962 -4.686 1.00 94.94 81 SER A C 1
ATOM 634 O O . SER A 1 81 ? -3.259 6.241 -5.246 1.00 94.94 81 SER A O 1
ATOM 636 N N . TYR A 1 82 ? -3.810 8.204 -4.296 1.00 95.94 82 TYR A N 1
ATOM 637 C CA . TYR A 1 82 ? -2.512 8.847 -4.483 1.00 95.94 82 TYR A CA 1
ATOM 638 C C . TYR A 1 82 ? -1.768 8.853 -3.153 1.00 95.94 82 TYR A C 1
ATOM 640 O O . TYR A 1 82 ? -2.305 9.279 -2.133 1.00 95.94 82 TYR A O 1
ATOM 648 N N . PHE A 1 83 ? -0.520 8.404 -3.158 1.00 96.81 83 PHE A N 1
ATOM 649 C CA . PHE A 1 83 ? 0.304 8.265 -1.959 1.00 96.81 83 PHE A CA 1
ATOM 650 C C . PHE A 1 83 ? 1.398 9.330 -1.926 1.00 96.81 83 PHE A C 1
ATOM 652 O O . PHE A 1 83 ? 2.582 9.003 -1.870 1.00 96.81 83 PHE A O 1
ATOM 659 N N . VAL A 1 84 ? 1.004 10.607 -1.939 1.00 96.06 84 VAL A N 1
ATOM 660 C CA . VAL A 1 84 ? 1.922 11.765 -1.937 1.00 96.06 84 VAL A CA 1
ATOM 661 C C . VAL A 1 84 ? 2.893 11.706 -0.751 1.00 96.06 84 VAL A C 1
ATOM 663 O O . VAL A 1 84 ? 4.085 11.967 -0.891 1.00 96.06 84 VAL A O 1
ATOM 666 N N . GLY A 1 85 ? 2.398 11.309 0.425 1.00 96.19 85 GLY A N 1
ATOM 667 C CA . GLY A 1 85 ? 3.206 11.100 1.630 1.00 96.19 85 GLY A CA 1
ATOM 668 C C . GLY A 1 85 ? 3.932 9.749 1.706 1.00 96.19 85 GLY A C 1
ATOM 669 O O . GLY A 1 85 ? 4.573 9.470 2.721 1.00 96.19 85 GLY A O 1
ATOM 670 N N . GLY A 1 86 ? 3.832 8.918 0.668 1.00 97.81 86 GLY A N 1
ATOM 671 C CA . GLY A 1 86 ? 4.413 7.580 0.582 1.00 97.81 86 GLY A CA 1
ATOM 672 C C . GLY A 1 86 ? 3.515 6.463 1.119 1.00 97.81 86 GLY A C 1
ATOM 673 O O . GLY A 1 86 ? 2.561 6.690 1.870 1.00 97.81 86 GLY A O 1
ATOM 674 N N . LEU A 1 87 ? 3.862 5.232 0.740 1.00 98.56 87 LEU A N 1
ATOM 675 C CA . LEU A 1 87 ? 3.173 4.004 1.142 1.00 98.56 87 LEU A CA 1
ATOM 676 C C . LEU A 1 87 ? 4.185 2.941 1.568 1.00 98.56 87 LEU A C 1
ATOM 678 O O . LEU A 1 87 ? 5.137 2.638 0.850 1.00 98.56 87 LEU A O 1
ATOM 682 N N . ILE A 1 88 ? 3.946 2.327 2.721 1.00 98.81 88 ILE A N 1
ATOM 683 C CA . ILE A 1 88 ? 4.700 1.168 3.196 1.00 98.81 88 ILE A CA 1
ATOM 684 C C . ILE A 1 88 ? 3.716 0.034 3.463 1.00 98.81 88 ILE A C 1
ATOM 686 O O . ILE A 1 88 ? 2.879 0.148 4.357 1.00 98.81 88 ILE A O 1
ATOM 690 N N . ILE A 1 89 ? 3.851 -1.065 2.723 1.00 98.81 89 ILE A N 1
ATOM 691 C CA . ILE A 1 89 ? 3.169 -2.330 3.004 1.00 98.81 89 ILE A CA 1
ATOM 692 C C . ILE A 1 89 ? 4.234 -3.384 3.295 1.00 98.81 89 ILE A C 1
ATOM 694 O O . ILE A 1 89 ? 5.048 -3.711 2.426 1.00 98.81 89 ILE A O 1
ATOM 698 N N . GLU A 1 90 ? 4.257 -3.895 4.523 1.00 98.81 90 GLU A N 1
ATOM 699 C CA . GLU A 1 90 ? 5.327 -4.781 4.985 1.00 98.81 90 GLU A CA 1
ATOM 700 C C . GLU A 1 90 ? 4.803 -5.964 5.806 1.00 98.81 90 GLU A C 1
ATOM 702 O O . GLU A 1 90 ? 3.981 -5.792 6.707 1.00 98.81 90 GLU A O 1
ATOM 707 N N . ASN A 1 91 ? 5.322 -7.165 5.535 1.00 98.69 91 ASN A N 1
ATOM 708 C CA . ASN A 1 91 ? 4.973 -8.402 6.247 1.00 98.69 91 ASN A CA 1
ATOM 709 C C . ASN A 1 91 ? 3.456 -8.685 6.276 1.00 98.69 91 ASN A C 1
ATOM 711 O O . ASN A 1 91 ? 2.936 -9.190 7.275 1.00 98.69 91 ASN A O 1
ATOM 715 N N . CYS A 1 92 ? 2.731 -8.315 5.220 1.00 98.75 92 CYS A N 1
ATOM 716 C CA . CYS A 1 92 ? 1.286 -8.489 5.140 1.00 98.75 92 CYS A CA 1
ATOM 717 C C . CYS A 1 92 ? 0.890 -9.713 4.307 1.00 98.75 92 CYS A C 1
ATOM 719 O O . CYS A 1 92 ? 1.621 -10.140 3.411 1.00 98.75 92 CYS A O 1
ATOM 721 N N . ILE A 1 93 ? -0.293 -10.253 4.594 1.00 98.75 93 ILE A N 1
ATOM 722 C CA . ILE A 1 93 ? -0.951 -11.297 3.799 1.00 98.75 93 ILE A CA 1
ATOM 723 C C . ILE A 1 93 ? -2.232 -10.710 3.209 1.00 98.75 93 ILE A C 1
ATOM 725 O O . ILE A 1 93 ? -3.019 -10.114 3.948 1.00 98.75 93 ILE A O 1
ATOM 729 N N . PHE A 1 94 ? -2.429 -10.897 1.906 1.00 98.69 94 PHE A N 1
ATOM 730 C CA . PHE A 1 94 ? -3.627 -10.500 1.170 1.00 98.69 94 PHE A CA 1
ATOM 731 C C . PHE A 1 94 ? -4.281 -11.743 0.565 1.00 98.69 94 PHE A C 1
ATOM 733 O O . PHE A 1 94 ? -3.681 -12.388 -0.298 1.00 98.69 94 PHE A O 1
ATOM 740 N N . ASP A 1 95 ? -5.494 -12.073 1.016 1.00 98.62 95 ASP A N 1
ATOM 741 C CA . ASP A 1 95 ? -6.193 -13.295 0.580 1.00 98.62 95 ASP A CA 1
ATOM 742 C C . ASP A 1 95 ? -6.802 -13.164 -0.823 1.00 98.62 95 ASP A C 1
ATOM 744 O O . ASP A 1 95 ? -6.955 -14.161 -1.530 1.00 98.62 95 ASP A O 1
ATOM 748 N N . SER A 1 96 ? -7.176 -11.942 -1.205 1.00 98.00 96 SER A N 1
ATOM 749 C CA . SER A 1 96 ? -7.989 -11.655 -2.389 1.00 98.00 96 SER A CA 1
ATOM 750 C C . SER A 1 96 ? -7.261 -10.762 -3.393 1.00 98.00 96 SER A C 1
ATOM 752 O O . SER A 1 96 ? -6.149 -10.289 -3.150 1.00 98.00 96 SER A O 1
ATOM 754 N N . TYR A 1 97 ? -7.912 -10.545 -4.539 1.00 97.19 97 TYR A N 1
ATOM 755 C CA . TYR A 1 97 ? -7.482 -9.599 -5.568 1.00 97.19 97 TYR A CA 1
ATOM 756 C C . TYR A 1 97 ? -7.228 -8.218 -4.961 1.00 97.19 97 TYR A C 1
ATOM 758 O O . TYR A 1 97 ? -8.037 -7.728 -4.174 1.00 97.19 97 TYR A O 1
ATOM 766 N N . LEU A 1 98 ? -6.115 -7.597 -5.347 1.00 97.56 98 LEU A N 1
ATOM 767 C CA . LEU A 1 98 ? -5.707 -6.296 -4.833 1.00 97.56 98 LEU A CA 1
ATOM 768 C C . LEU A 1 98 ? -5.589 -5.291 -5.971 1.00 97.56 98 LEU A C 1
ATOM 770 O O . LEU A 1 98 ? -4.767 -5.456 -6.874 1.00 97.56 98 LEU A O 1
ATOM 774 N N . ASP A 1 99 ? -6.388 -4.230 -5.895 1.00 95.38 99 ASP A N 1
ATOM 775 C CA . ASP A 1 99 ? -6.433 -3.202 -6.929 1.00 95.38 99 ASP A CA 1
ATOM 776 C C . ASP A 1 99 ? -5.746 -1.907 -6.501 1.00 95.38 99 ASP A C 1
ATOM 778 O O . ASP A 1 99 ? -6.174 -1.263 -5.545 1.00 95.38 99 ASP A O 1
ATOM 782 N N . PHE A 1 100 ? -4.722 -1.496 -7.241 1.00 95.94 100 PHE A N 1
ATOM 783 C CA . PHE A 1 100 ? -4.080 -0.183 -7.149 1.00 95.94 100 PHE A CA 1
ATOM 784 C C . PHE A 1 100 ? -4.407 0.714 -8.345 1.00 95.94 100 PHE A C 1
ATOM 786 O O . PHE A 1 100 ? -3.761 1.750 -8.498 1.00 95.94 100 PHE A O 1
ATOM 793 N N . GLN A 1 101 ? -5.363 0.333 -9.204 1.00 93.19 101 GLN A N 1
ATOM 794 C CA . GLN A 1 101 ? -5.643 1.028 -10.459 1.00 93.19 101 GLN A CA 1
ATOM 795 C C . GLN A 1 101 ? -5.675 2.554 -10.308 1.00 93.19 101 GLN A C 1
ATOM 797 O O . GLN A 1 101 ? -6.293 3.074 -9.381 1.00 93.19 101 GLN A O 1
ATOM 802 N N . SER A 1 102 ? -5.066 3.266 -11.259 1.00 92.06 102 SER A N 1
ATOM 803 C CA . SER A 1 102 ? -4.992 4.731 -11.288 1.00 92.06 102 SER A CA 1
ATOM 804 C C . SER A 1 102 ? -4.409 5.317 -9.992 1.00 92.06 102 SER A C 1
ATOM 806 O O . SER A 1 102 ? -4.823 6.382 -9.542 1.00 92.06 102 SER A O 1
ATOM 808 N N . GLY A 1 103 ? -3.494 4.588 -9.348 1.00 92.88 103 GLY A N 1
ATOM 809 C CA . GLY A 1 103 ? -2.787 5.008 -8.138 1.00 92.88 103 GLY A CA 1
ATOM 810 C C . GLY A 1 103 ? -1.346 5.470 -8.385 1.00 92.88 103 GLY A C 1
ATOM 811 O O . GLY A 1 103 ? -0.892 5.604 -9.521 1.00 92.88 103 GLY A O 1
ATOM 812 N N . GLY A 1 104 ? -0.600 5.679 -7.298 1.00 91.69 104 GLY A N 1
ATOM 813 C CA . GLY A 1 104 ? 0.802 6.116 -7.339 1.00 91.69 104 GLY A CA 1
ATOM 814 C C . GLY A 1 104 ? 0.963 7.557 -6.861 1.00 91.69 104 GLY A C 1
ATOM 815 O O . GLY A 1 104 ? 0.531 7.879 -5.755 1.00 91.69 104 GLY A O 1
ATOM 816 N N . HIS A 1 105 ? 1.586 8.409 -7.679 1.00 93.38 105 HIS A N 1
ATOM 817 C CA . HIS A 1 105 ? 1.784 9.843 -7.429 1.00 93.38 105 HIS A CA 1
ATOM 818 C C . HIS A 1 105 ? 2.515 10.155 -6.115 1.00 93.38 105 HIS A C 1
ATOM 820 O O . HIS A 1 105 ? 2.123 11.032 -5.348 1.00 93.38 105 HIS A O 1
ATOM 826 N N . ASN A 1 106 ? 3.578 9.401 -5.837 1.00 92.38 106 ASN A N 1
ATOM 827 C CA . ASN A 1 106 ? 4.351 9.511 -4.603 1.00 92.38 106 ASN A CA 1
ATOM 828 C C . ASN A 1 106 ? 5.447 10.584 -4.609 1.00 92.38 106 ASN A C 1
ATOM 830 O O . ASN A 1 106 ? 6.137 10.726 -3.609 1.00 92.38 106 ASN A O 1
ATOM 834 N N . ASP A 1 107 ? 5.586 11.351 -5.691 1.00 83.31 107 ASP A N 1
ATOM 835 C CA . ASP A 1 107 ? 6.514 12.471 -5.893 1.00 83.31 107 ASP A CA 1
ATOM 836 C C . ASP A 1 107 ? 7.889 12.265 -5.235 1.00 83.31 107 ASP A C 1
ATOM 838 O O . ASP A 1 107 ? 8.770 11.638 -5.814 1.00 83.31 107 ASP A O 1
ATOM 842 N N . VAL A 1 108 ? 8.095 12.789 -4.023 1.00 85.38 108 VAL A N 1
ATOM 843 C CA . VAL A 1 108 ? 9.373 12.692 -3.292 1.00 85.38 108 VAL A CA 1
ATOM 844 C C . VAL A 1 108 ? 9.424 11.488 -2.344 1.00 85.38 108 VAL A C 1
ATOM 846 O O . VAL A 1 108 ? 10.507 11.007 -2.010 1.00 85.38 108 VAL A O 1
ATOM 849 N N . ALA A 1 109 ? 8.276 11.010 -1.870 1.00 94.31 109 ALA A N 1
ATOM 850 C CA . ALA A 1 109 ? 8.186 9.883 -0.956 1.00 94.31 109 ALA A CA 1
ATOM 851 C C . ALA A 1 109 ? 8.292 8.548 -1.706 1.00 94.31 109 ALA A C 1
ATOM 853 O O . ALA A 1 109 ? 8.030 8.458 -2.903 1.00 94.31 109 ALA A O 1
ATOM 854 N N . SER A 1 110 ? 8.666 7.479 -1.005 1.00 96.75 110 SER A N 1
ATOM 855 C CA . SER A 1 110 ? 8.720 6.145 -1.601 1.00 96.75 110 SER A CA 1
ATOM 856 C C . SER A 1 110 ? 7.406 5.387 -1.422 1.00 96.75 110 SER A C 1
ATOM 858 O O . SER A 1 110 ? 6.694 5.535 -0.424 1.00 96.75 110 SER A O 1
ATOM 860 N N . ILE A 1 111 ? 7.106 4.535 -2.398 1.00 98.44 111 ILE A N 1
ATOM 861 C CA . ILE A 1 111 ? 6.164 3.430 -2.253 1.00 98.44 111 ILE A CA 1
ATOM 862 C C . ILE A 1 111 ? 6.986 2.152 -2.118 1.00 98.44 111 ILE A C 1
ATOM 864 O O . ILE A 1 111 ? 7.879 1.882 -2.922 1.00 98.44 111 ILE A O 1
ATOM 868 N N . SER A 1 112 ? 6.703 1.354 -1.091 1.00 98.62 112 SER A N 1
ATOM 869 C CA . SER A 1 112 ? 7.427 0.113 -0.846 1.00 98.62 112 SER A CA 1
ATOM 870 C C . SER A 1 112 ? 6.526 -1.035 -0.423 1.00 98.62 112 SER A C 1
ATOM 872 O O . SER A 1 112 ? 5.704 -0.907 0.485 1.00 98.62 112 SER A O 1
ATOM 874 N N . PHE A 1 113 ? 6.754 -2.175 -1.066 1.00 98.75 113 PHE A N 1
ATOM 875 C CA . PHE A 1 113 ? 6.142 -3.458 -0.762 1.00 98.75 113 PHE A CA 1
ATOM 876 C C . PHE A 1 113 ? 7.261 -4.422 -0.375 1.00 98.75 113 PHE A C 1
ATOM 878 O O . PHE A 1 113 ? 8.126 -4.725 -1.202 1.00 98.75 113 PHE A O 1
ATOM 885 N N . ARG A 1 114 ? 7.281 -4.870 0.885 1.00 98.88 114 ARG A N 1
ATOM 886 C CA . ARG A 1 114 ? 8.323 -5.769 1.397 1.00 98.88 114 ARG A CA 1
ATOM 887 C C . ARG A 1 114 ? 7.760 -6.981 2.121 1.00 98.88 114 ARG A C 1
ATOM 889 O O . ARG A 1 114 ? 6.916 -6.828 3.000 1.00 98.88 114 ARG A O 1
ATOM 896 N N . ASN A 1 115 ? 8.294 -8.168 1.836 1.00 98.75 115 ASN A N 1
ATOM 897 C CA . ASN A 1 115 ? 7.961 -9.397 2.571 1.00 98.75 115 ASN A CA 1
ATOM 898 C C . ASN A 1 115 ? 6.453 -9.720 2.591 1.00 98.75 115 ASN A C 1
ATOM 900 O O . ASN A 1 115 ? 5.959 -10.297 3.561 1.00 98.75 115 ASN A O 1
ATOM 904 N N . ASN A 1 116 ? 5.701 -9.300 1.571 1.00 98.88 116 ASN A N 1
ATOM 905 C CA . ASN A 1 116 ? 4.262 -9.538 1.515 1.00 98.88 116 ASN A CA 1
ATOM 906 C C . ASN A 1 116 ? 3.937 -10.831 0.775 1.00 98.88 116 ASN A C 1
ATOM 908 O O . ASN A 1 116 ? 4.691 -11.290 -0.085 1.00 98.88 116 ASN A O 1
ATOM 912 N N . HIS A 1 117 ? 2.767 -11.379 1.076 1.00 98.81 117 HIS A N 1
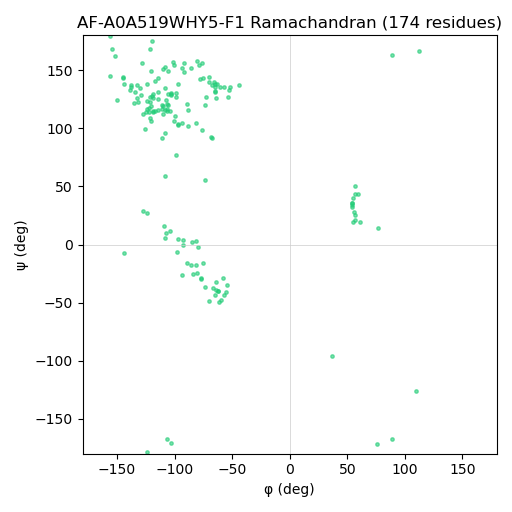ATOM 913 C CA . HIS A 1 117 ? 2.202 -12.526 0.384 1.00 98.81 117 HIS A CA 1
ATOM 914 C C . HIS A 1 117 ? 0.847 -12.145 -0.209 1.00 98.81 117 HIS A C 1
ATOM 916 O O . HIS A 1 117 ? -0.123 -11.939 0.517 1.00 98.81 117 HIS A O 1
ATOM 922 N N . PHE A 1 118 ? 0.801 -12.037 -1.533 1.00 98.69 118 PHE A N 1
ATOM 923 C CA . PHE A 1 118 ? -0.403 -11.795 -2.317 1.00 98.69 118 PHE A CA 1
ATOM 924 C C . PHE A 1 118 ? -0.886 -13.128 -2.898 1.00 98.69 118 PHE A C 1
ATOM 926 O O . PHE A 1 118 ? -0.215 -13.715 -3.752 1.00 98.69 118 PHE A O 1
ATOM 933 N N . MET A 1 119 ? -2.017 -13.630 -2.399 1.00 98.50 119 MET A N 1
ATOM 934 C CA . MET A 1 119 ? -2.575 -14.931 -2.801 1.00 98.50 119 MET A CA 1
ATOM 935 C C . MET A 1 119 ? -3.363 -14.865 -4.117 1.00 98.50 119 MET A C 1
ATOM 937 O O . MET A 1 119 ? -3.592 -15.881 -4.774 1.00 98.50 119 MET A O 1
ATOM 941 N N . ASP A 1 120 ? -3.758 -13.664 -4.532 1.00 97.94 120 ASP A N 1
ATOM 942 C CA . ASP A 1 120 ? -4.427 -13.415 -5.805 1.00 97.94 120 ASP A CA 1
ATOM 943 C C . ASP A 1 120 ? -3.669 -12.368 -6.641 1.00 97.94 120 ASP A C 1
ATOM 945 O O . ASP A 1 120 ? -2.587 -11.910 -6.266 1.00 97.94 120 ASP A O 1
ATOM 949 N N . PHE A 1 121 ? -4.203 -12.038 -7.816 1.00 97.62 121 PHE A N 1
ATOM 950 C CA . PHE A 1 121 ? -3.597 -11.087 -8.740 1.00 97.62 121 PHE A CA 1
ATOM 951 C C . PHE A 1 121 ? -3.566 -9.668 -8.154 1.00 97.62 121 PHE A C 1
ATOM 953 O O . PHE A 1 121 ? -4.539 -9.213 -7.548 1.00 97.62 121 PHE A O 1
ATOM 960 N N . VAL A 1 122 ? -2.457 -8.955 -8.382 1.00 97.62 122 VAL A N 1
ATOM 961 C CA . VAL A 1 122 ? -2.294 -7.550 -7.976 1.00 97.62 122 VAL A CA 1
ATOM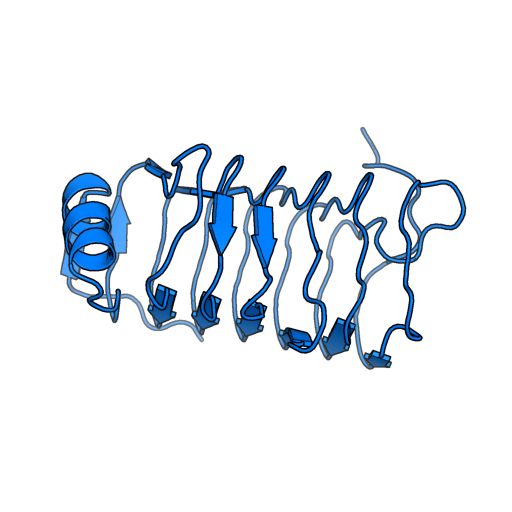 962 C C . VAL A 1 122 ? -2.263 -6.649 -9.205 1.00 97.62 122 VAL A C 1
ATOM 964 O O . VAL A 1 122 ? -1.343 -6.734 -10.027 1.00 97.62 122 VAL A O 1
ATOM 967 N N . ASN A 1 123 ? -3.258 -5.773 -9.312 1.00 96.44 123 ASN A N 1
ATOM 968 C CA . ASN A 1 123 ? -3.459 -4.889 -10.451 1.00 96.44 123 ASN A CA 1
ATOM 969 C C . ASN A 1 123 ? -2.919 -3.477 -10.196 1.00 96.44 123 ASN A C 1
ATOM 971 O O . ASN A 1 123 ? -3.274 -2.837 -9.216 1.00 96.44 123 ASN A O 1
ATOM 975 N N . PHE A 1 124 ? -2.127 -2.971 -11.135 1.00 96.50 124 PHE A N 1
ATOM 976 C CA . PHE A 1 124 ? -1.547 -1.627 -11.164 1.00 96.50 124 PHE A CA 1
ATOM 977 C C . PHE A 1 124 ? -1.914 -0.882 -12.456 1.00 96.50 124 PHE A C 1
ATOM 979 O O . PHE A 1 124 ? -1.148 -0.051 -12.941 1.00 96.50 124 PHE A O 1
ATOM 986 N N . PHE A 1 125 ? -3.055 -1.214 -13.069 1.00 94.38 125 PHE A N 1
ATOM 987 C CA . PHE A 1 125 ? -3.508 -0.562 -14.297 1.00 94.38 125 PHE A CA 1
ATOM 988 C C . PHE A 1 125 ? -3.526 0.964 -14.145 1.00 94.38 125 PHE A C 1
ATOM 990 O O . PHE A 1 125 ? -4.055 1.470 -13.164 1.00 94.38 125 PHE A O 1
ATOM 997 N N . ASP A 1 126 ? -2.989 1.698 -15.121 1.00 94.00 126 ASP A N 1
ATOM 998 C CA . ASP A 1 126 ? -3.006 3.170 -15.132 1.00 94.00 126 ASP A CA 1
ATOM 999 C C . ASP A 1 126 ? -2.268 3.834 -13.945 1.00 94.00 126 ASP A C 1
ATOM 1001 O O . ASP A 1 126 ? -2.509 4.994 -13.620 1.00 94.00 126 ASP A O 1
ATOM 1005 N N . CYS A 1 127 ? -1.369 3.116 -13.259 1.00 96.12 127 CYS A N 1
ATOM 1006 C CA . CYS A 1 127 ? -0.552 3.705 -12.198 1.00 96.12 127 CYS A CA 1
ATOM 1007 C C . CYS A 1 127 ? 0.583 4.577 -12.753 1.00 96.12 127 CYS A C 1
ATOM 1009 O O . CYS A 1 127 ? 1.265 4.212 -13.715 1.00 96.12 127 CYS A O 1
ATOM 1011 N N . TRP A 1 128 ? 0.881 5.672 -12.053 1.00 95.81 128 TRP A N 1
ATOM 1012 C CA . TRP A 1 128 ? 2.061 6.493 -12.321 1.00 95.81 128 TRP A CA 1
ATOM 1013 C C . TRP A 1 128 ? 2.883 6.705 -11.052 1.00 95.81 128 TRP A C 1
ATOM 1015 O O . TRP A 1 128 ? 2.470 7.390 -10.120 1.00 95.81 128 TRP A O 1
ATOM 1025 N N . PHE A 1 129 ? 4.078 6.125 -11.024 1.00 96.75 129 PHE A N 1
ATOM 1026 C CA . PHE A 1 129 ? 5.037 6.269 -9.935 1.00 96.75 129 PHE A CA 1
ATOM 1027 C C . PHE A 1 129 ? 6.052 7.360 -10.283 1.00 96.75 129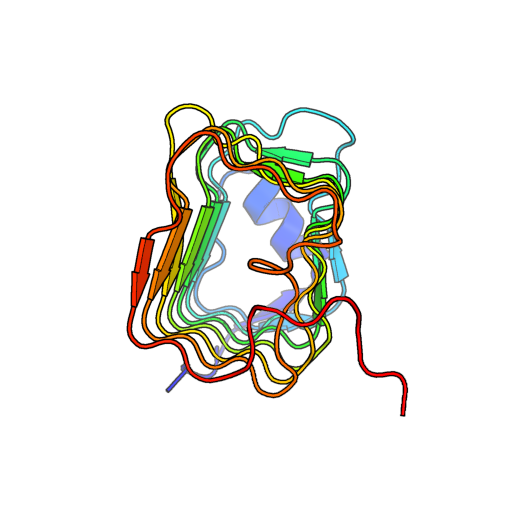 PHE A C 1
ATOM 1029 O O . PHE A 1 129 ? 6.960 7.150 -11.090 1.00 96.75 129 PHE A O 1
ATOM 1036 N N . THR A 1 130 ? 5.877 8.537 -9.684 1.00 95.50 130 THR A N 1
ATOM 1037 C CA . THR A 1 130 ? 6.768 9.694 -9.871 1.00 95.50 130 THR A CA 1
ATOM 1038 C C . THR A 1 130 ? 7.992 9.643 -8.947 1.00 95.50 130 THR A C 1
ATOM 1040 O O . THR A 1 130 ? 9.048 10.176 -9.285 1.00 95.50 130 THR A O 1
ATOM 1043 N N . GLY A 1 131 ? 7.875 8.955 -7.806 1.00 95.94 131 GLY A N 1
ATOM 1044 C CA . GLY A 1 131 ? 8.965 8.719 -6.856 1.00 95.94 131 GLY A CA 1
ATOM 1045 C C . GLY A 1 131 ? 9.488 7.281 -6.875 1.00 95.94 131 GLY A C 1
ATOM 1046 O O . GLY A 1 131 ? 9.170 6.481 -7.754 1.00 95.94 131 GLY A O 1
ATOM 1047 N N . GLU A 1 132 ? 10.287 6.924 -5.868 1.00 97.31 132 GLU A N 1
ATOM 1048 C CA . GLU A 1 132 ? 10.844 5.572 -5.756 1.00 97.31 132 GLU A CA 1
ATOM 1049 C C . GLU A 1 132 ? 9.749 4.517 -5.544 1.00 97.31 132 GLU A C 1
ATOM 1051 O O . GLU A 1 132 ? 8.909 4.650 -4.651 1.00 97.31 132 GLU A O 1
ATOM 1056 N N . LEU A 1 133 ? 9.816 3.435 -6.324 1.00 97.94 133 LEU A N 1
ATOM 1057 C CA . LEU A 1 133 ? 9.046 2.214 -6.109 1.00 97.94 133 LEU A CA 1
ATOM 1058 C C . LEU A 1 133 ? 9.991 1.059 -5.769 1.00 97.94 133 LEU A C 1
ATOM 1060 O O . LEU A 1 133 ? 10.902 0.745 -6.541 1.00 97.94 133 LEU A O 1
ATOM 1064 N N . ILE A 1 134 ? 9.730 0.409 -4.635 1.00 98.62 134 ILE A N 1
ATOM 1065 C CA . ILE A 1 134 ? 10.532 -0.700 -4.115 1.00 98.62 134 ILE A CA 1
ATOM 1066 C C . ILE A 1 134 ? 9.656 -1.945 -3.950 1.00 98.62 134 ILE A C 1
ATOM 1068 O O . ILE A 1 134 ? 8.665 -1.926 -3.218 1.00 98.62 134 ILE A O 1
ATOM 1072 N N . LEU A 1 135 ? 10.052 -3.035 -4.603 1.00 98.62 135 LEU A N 1
ATOM 1073 C CA . LEU A 1 135 ? 9.440 -4.358 -4.519 1.00 98.62 135 LEU A CA 1
ATOM 1074 C C . LEU A 1 135 ? 10.496 -5.345 -4.024 1.00 98.62 135 LEU A C 1
ATOM 1076 O O . LEU A 1 135 ? 11.389 -5.721 -4.779 1.00 98.62 135 LEU A O 1
ATOM 1080 N N . GLU A 1 136 ? 10.408 -5.787 -2.777 1.00 98.75 136 GLU A N 1
ATOM 1081 C CA . GLU A 1 136 ? 11.443 -6.640 -2.187 1.00 98.75 136 GLU A CA 1
ATOM 1082 C C . GLU A 1 136 ? 10.851 -7.857 -1.475 1.00 98.75 136 GLU A C 1
ATOM 1084 O O . GLU A 1 136 ? 10.013 -7.722 -0.583 1.00 98.75 136 GLU A O 1
ATOM 1089 N N . ASN A 1 137 ? 11.315 -9.053 -1.841 1.00 98.75 137 ASN A N 1
ATOM 1090 C CA . ASN A 1 137 ? 10.969 -10.302 -1.157 1.00 98.75 137 ASN A CA 1
ATOM 1091 C C . ASN A 1 137 ? 9.449 -10.552 -1.025 1.00 98.75 137 ASN A C 1
ATOM 1093 O O . ASN A 1 137 ? 8.972 -11.054 -0.009 1.00 98.75 137 ASN A O 1
ATOM 1097 N N . ASN A 1 138 ? 8.656 -10.166 -2.028 1.00 98.81 138 ASN A N 1
ATOM 1098 C CA . ASN A 1 138 ? 7.218 -10.439 -2.042 1.00 98.81 138 ASN A CA 1
ATOM 1099 C C . ASN A 1 138 ? 6.909 -11.738 -2.794 1.00 98.81 138 ASN A C 1
ATOM 1101 O O . ASN A 1 138 ? 7.608 -12.106 -3.735 1.00 98.81 138 ASN A O 1
ATOM 1105 N N . THR A 1 139 ? 5.813 -12.397 -2.427 1.00 98.81 139 THR A N 1
ATOM 1106 C CA . THR A 1 139 ? 5.246 -13.536 -3.161 1.00 98.81 139 THR A CA 1
ATOM 1107 C C . THR A 1 139 ? 3.937 -13.121 -3.824 1.00 98.81 139 THR A C 1
ATOM 1109 O O . THR A 1 139 ? 2.998 -12.749 -3.129 1.00 98.81 139 THR A O 1
ATOM 1112 N N . PHE A 1 140 ? 3.869 -13.208 -5.152 1.00 98.50 140 PHE A N 1
ATOM 1113 C CA . PHE A 1 140 ? 2.684 -12.958 -5.974 1.00 98.50 140 PHE A CA 1
ATOM 1114 C C . PHE A 1 140 ? 2.196 -14.282 -6.574 1.00 98.50 140 PHE A C 1
ATOM 1116 O O . PHE A 1 140 ? 2.657 -14.686 -7.643 1.00 98.50 140 PHE A O 1
ATOM 1123 N N . GLU A 1 141 ? 1.279 -14.986 -5.904 1.00 98.25 141 GLU A N 1
ATOM 1124 C CA . GLU A 1 141 ? 0.888 -16.349 -6.306 1.00 98.25 141 GLU A CA 1
ATOM 1125 C C . GLU A 1 141 ? 0.249 -16.410 -7.695 1.00 98.25 141 GLU A C 1
ATOM 1127 O O . GLU A 1 141 ? 0.552 -17.314 -8.476 1.00 98.25 141 GLU A O 1
ATOM 1132 N N . LYS A 1 142 ? -0.597 -15.428 -8.024 1.00 97.75 142 LYS A N 1
ATOM 1133 C CA . LYS A 1 142 ? -1.203 -15.293 -9.358 1.00 97.75 142 LYS A CA 1
ATOM 1134 C C . LYS A 1 142 ? -0.568 -14.194 -10.207 1.00 97.75 142 LYS A C 1
ATOM 1136 O O . LYS A 1 142 ? -1.086 -13.867 -11.271 1.00 97.75 142 LYS A O 1
ATOM 1141 N N . GLY A 1 143 ? 0.569 -13.664 -9.762 1.00 97.62 143 GLY A N 1
ATOM 1142 C CA . GLY A 1 143 ? 1.312 -12.621 -10.454 1.00 97.62 143 GLY A CA 1
ATOM 1143 C C . GLY A 1 143 ? 0.712 -11.218 -10.333 1.00 97.62 143 GLY A C 1
ATOM 1144 O O . GLY A 1 143 ? -0.192 -10.947 -9.542 1.00 97.62 143 GLY A O 1
ATOM 1145 N N . SER A 1 144 ? 1.280 -10.303 -11.106 1.00 97.31 144 SER A N 1
ATOM 1146 C CA . SER A 1 144 ? 0.922 -8.889 -11.163 1.00 97.31 144 SER A CA 1
ATOM 1147 C C . SER A 1 144 ? 1.243 -8.332 -12.549 1.00 97.31 144 SER A C 1
ATOM 1149 O O . SER A 1 144 ? 2.036 -8.915 -13.289 1.00 97.31 144 SER A O 1
ATOM 1151 N N . ASN A 1 145 ? 0.656 -7.187 -12.893 1.00 96.25 145 ASN A N 1
ATOM 1152 C CA . ASN A 1 145 ? 0.988 -6.441 -14.105 1.00 96.25 145 ASN A CA 1
ATOM 1153 C C . ASN A 1 145 ? 1.988 -5.300 -13.895 1.00 96.25 145 ASN A C 1
ATOM 1155 O O . ASN A 1 145 ? 2.262 -4.589 -14.860 1.00 96.25 145 ASN A O 1
ATOM 1159 N N . ILE A 1 146 ? 2.558 -5.119 -12.698 1.00 96.31 146 ILE A N 1
ATOM 1160 C CA . ILE A 1 146 ? 3.388 -3.945 -12.373 1.00 96.31 146 ILE A CA 1
ATOM 1161 C C . ILE A 1 146 ? 4.605 -3.747 -13.293 1.00 96.31 146 ILE A C 1
ATOM 1163 O O . ILE A 1 146 ? 5.029 -2.623 -13.521 1.00 96.31 146 ILE A O 1
ATOM 1167 N N . CYS A 1 147 ? 5.165 -4.811 -13.869 1.00 94.31 147 CYS A N 1
ATOM 1168 C CA . CYS A 1 147 ? 6.265 -4.757 -14.840 1.00 94.31 147 CYS A CA 1
ATOM 1169 C C . CYS A 1 147 ? 5.826 -5.133 -16.267 1.00 94.31 147 CYS A C 1
ATOM 1171 O O . CYS A 1 147 ? 6.667 -5.456 -17.114 1.00 94.31 147 CYS A O 1
ATOM 1173 N N . SER A 1 148 ? 4.521 -5.137 -16.547 1.00 92.38 148 SER A N 1
ATOM 1174 C CA . SER A 1 148 ? 3.992 -5.432 -17.878 1.00 92.38 148 SER A CA 1
ATOM 1175 C C . SER A 1 148 ? 4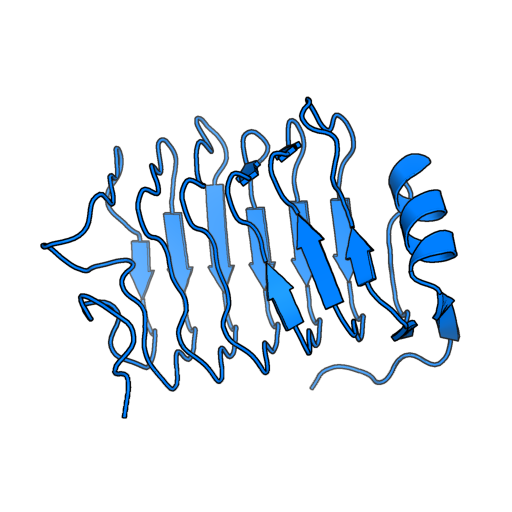.303 -4.297 -18.860 1.00 92.38 148 SER A C 1
ATOM 1177 O O . SER A 1 148 ? 4.315 -3.120 -18.510 1.00 92.38 148 SER A O 1
ATOM 1179 N N . LYS A 1 149 ? 4.579 -4.648 -20.121 1.00 82.88 149 LYS A N 1
ATOM 1180 C CA . LYS A 1 149 ? 4.933 -3.674 -21.173 1.00 82.88 149 LYS A CA 1
ATOM 1181 C C . LYS A 1 149 ? 3.723 -3.123 -21.932 1.00 82.88 149 LYS A C 1
ATOM 1183 O O . LYS A 1 149 ? 3.870 -2.155 -22.672 1.00 82.88 149 LYS A O 1
ATOM 1188 N N . GLY A 1 150 ? 2.568 -3.779 -21.807 1.00 71.75 150 GLY A N 1
ATOM 1189 C CA . GLY A 1 150 ? 1.342 -3.462 -22.544 1.00 71.75 150 GLY A CA 1
ATOM 1190 C C . GLY A 1 150 ? 0.338 -2.601 -21.776 1.00 71.75 150 GLY A C 1
ATOM 1191 O O . GLY A 1 150 ? -0.660 -2.191 -22.362 1.00 71.75 150 GLY A O 1
ATOM 1192 N N . GLN A 1 151 ? 0.581 -2.330 -20.491 1.00 74.31 151 GLN A N 1
ATOM 1193 C CA . GLN A 1 151 ? -0.317 -1.542 -19.649 1.00 74.31 151 GLN A CA 1
ATOM 1194 C C . GLN A 1 151 ? 0.174 -0.105 -19.482 1.00 74.31 151 GLN A C 1
ATOM 1196 O O . GLN A 1 151 ? 1.362 0.183 -19.629 1.00 74.31 151 GLN A O 1
ATOM 1201 N N . LEU A 1 152 ? -0.755 0.799 -19.164 1.00 88.00 152 LEU A N 1
ATOM 1202 C CA . LEU A 1 152 ? -0.490 2.217 -18.900 1.00 88.00 152 LEU A CA 1
ATOM 1203 C C . LEU A 1 152 ? 0.188 2.416 -17.534 1.00 88.00 152 LEU A C 1
ATOM 1205 O O . LEU A 1 152 ? -0.316 3.134 -16.686 1.00 88.00 152 LEU A O 1
ATOM 1209 N N . ILE A 1 153 ? 1.319 1.755 -17.295 1.00 94.06 153 ILE A N 1
ATOM 1210 C CA . ILE A 1 153 ? 2.075 1.883 -16.046 1.00 94.06 153 ILE A CA 1
ATOM 1211 C C . ILE A 1 153 ? 3.329 2.692 -16.332 1.00 94.06 153 ILE A C 1
ATOM 1213 O O . ILE A 1 153 ? 4.139 2.318 -17.182 1.00 94.06 153 ILE A O 1
ATOM 1217 N N . SER A 1 154 ? 3.475 3.816 -15.638 1.00 94.50 154 SER A N 1
ATOM 1218 C CA . SER A 1 154 ? 4.576 4.754 -15.856 1.00 94.50 154 SER A CA 1
ATOM 1219 C C . SER A 1 154 ? 5.453 4.876 -14.620 1.00 94.50 154 SER A C 1
ATOM 1221 O O . SER A 1 154 ? 4.963 4.931 -13.492 1.00 94.50 154 SER A O 1
ATOM 1223 N N . PHE A 1 155 ? 6.760 4.955 -14.854 1.00 95.44 155 PHE A N 1
ATOM 1224 C CA . PHE A 1 155 ? 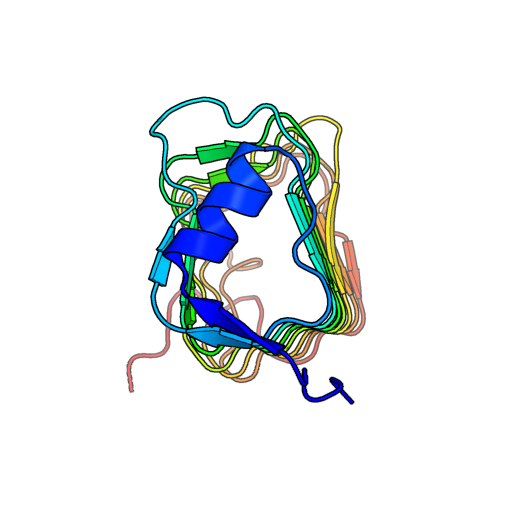7.771 5.122 -13.819 1.00 95.44 155 PHE A CA 1
ATOM 1225 C C . PHE A 1 155 ? 8.721 6.246 -14.223 1.00 95.44 155 PHE A C 1
ATOM 1227 O O . PHE A 1 155 ? 9.362 6.156 -15.273 1.00 95.44 155 PHE A O 1
ATOM 1234 N N . ASP A 1 156 ? 8.844 7.272 -13.386 1.00 96.38 156 ASP A N 1
ATOM 1235 C CA . ASP A 1 156 ? 9.818 8.350 -13.609 1.00 96.38 156 ASP A CA 1
ATOM 1236 C C . ASP A 1 156 ? 11.225 7.934 -13.150 1.00 96.38 156 ASP A C 1
ATOM 1238 O O . ASP A 1 156 ? 12.235 8.423 -13.662 1.00 96.38 156 ASP A O 1
ATOM 1242 N N . LEU A 1 157 ? 11.292 6.982 -12.213 1.00 95.31 157 LEU A N 1
ATOM 1243 C CA . LEU A 1 157 ? 12.514 6.357 -11.718 1.00 95.31 157 LEU A CA 1
ATOM 1244 C C . LEU A 1 157 ? 12.481 4.841 -11.964 1.00 95.31 157 LEU A C 1
ATOM 1246 O O . LEU A 1 157 ? 11.408 4.241 -11.939 1.00 95.31 157 LEU A O 1
ATOM 1250 N N . PRO A 1 158 ? 13.632 4.175 -12.172 1.00 95.06 158 PRO A N 1
ATOM 1251 C CA . PRO A 1 158 ? 13.665 2.723 -12.311 1.00 95.06 158 PRO A CA 1
ATOM 1252 C C . PRO A 1 158 ? 13.063 2.007 -11.094 1.00 95.06 158 PRO A C 1
ATOM 1254 O O . PRO A 1 158 ? 13.398 2.329 -9.953 1.00 95.06 158 PRO A O 1
ATOM 1257 N N . VAL A 1 159 ? 12.234 0.990 -11.343 1.00 95.88 159 VAL A N 1
ATOM 1258 C CA . VAL A 1 159 ? 11.699 0.122 -10.285 1.00 95.88 159 VAL A CA 1
ATOM 1259 C C . VAL A 1 159 ? 12.842 -0.642 -9.622 1.00 95.88 159 VAL A C 1
ATOM 1261 O O . VAL A 1 159 ? 13.609 -1.336 -10.295 1.00 95.88 159 VAL A O 1
ATOM 1264 N N . GLN A 1 160 ? 12.936 -0.552 -8.297 1.00 97.56 160 GLN A N 1
ATOM 1265 C CA . GLN A 1 160 ? 13.869 -1.348 -7.507 1.00 97.56 160 GLN A CA 1
ATOM 1266 C C . GLN A 1 160 ? 13.179 -2.663 -7.137 1.00 97.56 160 GLN A C 1
ATOM 1268 O O . GLN A 1 160 ? 12.323 -2.689 -6.256 1.00 97.56 160 GLN A O 1
ATOM 1273 N N . SER A 1 161 ? 13.508 -3.745 -7.844 1.00 97.50 161 SER A N 1
ATOM 1274 C CA . SER A 1 161 ? 12.891 -5.061 -7.647 1.00 97.50 161 SER A CA 1
ATOM 1275 C C . SER A 1 161 ? 13.946 -6.121 -7.344 1.00 97.50 161 SER A C 1
ATOM 1277 O O . SER A 1 161 ? 14.867 -6.317 -8.140 1.00 97.50 161 SER A O 1
ATOM 1279 N N . SER A 1 162 ? 13.812 -6.808 -6.210 1.00 98.31 162 SER A N 1
ATOM 1280 C CA . SER A 1 162 ? 14.709 -7.891 -5.794 1.00 98.31 162 SER A CA 1
ATOM 1281 C C . SER A 1 162 ? 13.961 -8.994 -5.051 1.00 98.31 162 SER A C 1
ATOM 1283 O O . SER A 1 162 ? 13.033 -8.739 -4.287 1.00 98.31 162 SER A O 1
ATOM 1285 N N . ASP A 1 163 ? 14.375 -10.238 -5.289 1.00 98.38 163 ASP A N 1
ATOM 1286 C CA . ASP A 1 163 ? 13.929 -11.426 -4.548 1.00 98.38 163 ASP A CA 1
ATOM 1287 C C . ASP A 1 163 ? 12.404 -11.669 -4.526 1.00 98.38 163 ASP A C 1
ATOM 1289 O O . ASP A 1 163 ? 11.897 -12.391 -3.674 1.00 98.38 163 ASP A O 1
ATOM 1293 N N . ASN A 1 164 ? 11.654 -11.100 -5.476 1.00 98.44 164 ASN A N 1
ATOM 1294 C CA . ASN A 1 164 ? 10.222 -11.364 -5.615 1.00 98.44 164 ASN A CA 1
ATOM 1295 C C . ASN A 1 164 ? 9.968 -12.723 -6.290 1.00 98.44 164 ASN A C 1
ATOM 1297 O O . ASN A 1 164 ? 10.660 -13.106 -7.236 1.00 98.44 164 ASN A O 1
ATOM 1301 N N . ILE A 1 165 ? 8.935 -13.426 -5.831 1.00 98.62 165 ILE A N 1
ATOM 1302 C CA . ILE A 1 165 ? 8.445 -14.695 -6.378 1.00 98.62 165 ILE A CA 1
ATOM 1303 C C . ILE A 1 165 ? 7.114 -14.437 -7.092 1.00 98.62 165 ILE A C 1
ATOM 1305 O O . ILE A 1 165 ? 6.239 -13.778 -6.536 1.00 98.62 165 ILE A O 1
ATOM 1309 N N . GLY A 1 166 ? 6.942 -14.987 -8.296 1.00 97.69 166 GLY A N 1
ATOM 1310 C CA . GLY A 1 166 ? 5.751 -14.797 -9.136 1.00 97.69 166 GLY A CA 1
ATOM 1311 C C . GLY A 1 166 ? 6.042 -13.991 -10.406 1.00 97.69 166 GLY A C 1
ATOM 1312 O O . GLY A 1 166 ? 7.113 -13.402 -10.547 1.00 97.69 166 GLY A O 1
ATOM 1313 N N . ASP A 1 167 ? 5.105 -13.992 -11.357 1.00 97.06 167 ASP A N 1
ATOM 1314 C CA . ASP A 1 167 ? 5.243 -13.245 -12.616 1.00 97.06 167 ASP A CA 1
ATOM 1315 C C . ASP A 1 167 ? 4.710 -11.815 -12.456 1.00 97.06 167 ASP A C 1
ATOM 1317 O O . ASP A 1 167 ? 3.522 -11.613 -12.226 1.00 97.06 167 ASP A O 1
ATOM 1321 N N . LEU A 1 168 ? 5.590 -10.820 -12.580 1.00 96.75 168 LEU A N 1
ATOM 1322 C CA . LEU A 1 168 ? 5.248 -9.394 -12.484 1.00 96.75 168 LEU A CA 1
ATOM 1323 C C . LEU A 1 168 ? 4.931 -8.752 -13.842 1.00 96.75 168 LEU A C 1
ATOM 1325 O O . LEU A 1 168 ? 4.690 -7.550 -13.913 1.00 96.75 168 LEU A O 1
ATOM 1329 N N . SER A 1 169 ? 5.005 -9.518 -14.929 1.00 95.31 169 SER A N 1
ATOM 1330 C CA . SER A 1 169 ? 4.908 -9.023 -16.304 1.00 95.31 169 SER A CA 1
ATOM 1331 C C . SER A 1 169 ? 3.603 -9.389 -17.009 1.00 95.31 169 SER A C 1
ATOM 1333 O O . SER A 1 169 ? 3.448 -9.084 -18.194 1.00 95.31 169 SER A O 1
ATOM 1335 N N . LEU A 1 170 ? 2.661 -10.005 -16.290 1.00 94.25 170 LEU A N 1
ATOM 1336 C CA . LEU A 1 170 ? 1.362 -10.400 -16.827 1.00 94.25 170 LEU A CA 1
ATOM 1337 C C . LEU A 1 170 ? 0.597 -9.171 -17.320 1.00 94.25 170 LEU A C 1
ATOM 1339 O O . LEU A 1 170 ? 0.539 -8.156 -16.642 1.00 94.25 170 LEU A O 1
ATOM 1343 N N . GLU A 1 171 ? -0.023 -9.238 -18.494 1.00 86.50 171 GLU A N 1
ATOM 1344 C CA . GLU A 1 171 ? -0.763 -8.083 -19.022 1.00 86.50 171 GLU A CA 1
ATOM 1345 C C . GLU A 1 171 ? -2.124 -7.904 -18.349 1.00 86.50 171 GLU A C 1
ATOM 1347 O O . GLU A 1 171 ? -2.637 -6.794 -18.262 1.00 86.50 171 GLU A O 1
ATOM 1352 N N . SER A 1 172 ? -2.730 -8.986 -17.876 1.00 80.44 172 SER A N 1
ATOM 1353 C CA . SER A 1 172 ? -4.033 -8.964 -17.219 1.00 80.44 172 SER A CA 1
ATOM 1354 C C . SER A 1 172 ? -4.160 -10.155 -16.282 1.00 80.44 172 SER A C 1
ATOM 1356 O O . SER A 1 172 ? -3.354 -11.086 -16.338 1.00 80.44 172 SER A O 1
ATOM 1358 N N . GLU A 1 173 ? -5.190 -10.129 -15.442 1.00 76.38 173 GLU A N 1
ATOM 1359 C CA . GLU A 1 173 ? -5.623 -11.313 -14.716 1.00 76.38 173 GLU A CA 1
ATOM 1360 C C . GLU A 1 173 ? -5.873 -12.468 -15.703 1.00 76.38 173 GLU A C 1
ATOM 1362 O O . GLU A 1 173 ? -6.618 -12.341 -16.680 1.00 76.38 173 GLU A O 1
ATOM 1367 N N . CYS A 1 174 ? -5.251 -13.622 -15.458 1.00 60.75 174 CYS A N 1
ATOM 1368 C CA . CYS A 1 174 ? -5.619 -14.848 -16.153 1.00 60.75 174 CYS A CA 1
ATOM 1369 C C . CYS A 1 174 ? -7.030 -15.240 -15.698 1.00 60.75 174 CYS A C 1
ATOM 1371 O O . CYS A 1 174 ? -7.191 -15.937 -14.697 1.00 60.75 174 CYS A O 1
ATOM 1373 N N . ARG A 1 175 ? -8.058 -14.786 -16.422 1.00 47.34 175 ARG A N 1
ATOM 1374 C CA . ARG A 1 175 ? -9.425 -15.295 -16.264 1.00 47.34 175 ARG A CA 1
ATOM 1375 C C . ARG A 1 175 ? -9.453 -16.737 -16.768 1.00 47.34 175 ARG A C 1
ATOM 1377 O O . ARG A 1 175 ? -9.581 -16.963 -17.971 1.00 47.34 175 ARG A O 1
ATOM 1384 N N . LEU A 1 176 ? -9.245 -17.688 -15.859 1.00 39.09 176 LEU A N 1
ATOM 1385 C CA . LEU A 1 176 ? -9.562 -19.102 -16.075 1.00 39.09 176 LEU A CA 1
ATOM 1386 C C . LEU A 1 176 ? -11.068 -19.330 -15.935 1.00 39.09 176 LEU A C 1
ATOM 1388 O O . LEU A 1 176 ? -11.666 -18.745 -15.005 1.00 39.09 176 LEU A O 1
#

Sequence (176 aa):
MISNPDITITAYQAKEILDDGGPLINYRIEGSLEIDSGCDWEKVVLIENCIIENLKCVMVYFQKSVTVKNCHLKDAAFSFSYFVGGLIIENCIFDSYLDFQSGGHNDVASISFRNNHFMDFVNFFDCWFTGELILENNTFEKGSNICSKGQLISFDLPVQSSDNIGDLSLESECRL

Foldseek 3Di:
DQDQAPAEDELVVVQVCVVVLHEAERYEYDDENEPEDLDEDAHEYHYESYEYAEYEYENYEDCAEYEHYSYEYAYYEQANYEGCNEYYAENYEYNDEYENELYANNQAYEYEDYNYEYNFEYEHALYEHNYAYEAYQYEHNQEYCQQAPPGNYYYNDDHHHDNYHHHPHDNDRPPD